Protein AF-A0A8J3NBZ4-F1 (afdb_monomer)

Solvent-accessible surface area (backbone atoms only — not comparable to full-atom values): 15122 Å² total; per-residue (Å²): 110,76,86,43,69,69,29,30,49,50,38,30,52,49,27,42,61,29,42,46,65,51,47,50,49,37,55,38,46,75,72,72,47,61,85,58,48,38,66,71,68,20,48,57,53,56,68,32,68,69,40,48,51,48,34,56,52,47,45,53,51,50,53,50,48,44,53,48,34,53,28,47,46,42,76,68,39,74,71,51,61,66,64,76,53,50,50,57,51,37,52,50,39,18,64,24,50,27,48,37,55,5,40,56,53,7,52,54,52,22,66,74,72,52,79,68,64,56,70,79,90,72,32,50,39,61,67,50,54,52,52,47,56,51,15,42,28,47,24,40,51,29,48,49,56,36,44,54,53,38,43,50,72,77,47,71,81,75,72,63,45,55,38,74,86,42,72,70,51,48,52,24,40,48,47,31,36,54,42,14,51,47,30,39,52,23,34,74,52,29,50,52,96,40,27,63,48,83,56,83,24,56,21,49,18,31,22,38,27,36,42,9,51,42,20,37,49,8,51,48,36,36,62,42,71,88,50,63,65,71,60,24,33,50,36,31,51,44,8,33,26,25,29,33,42,46,22,62,49,49,40,60,62,8,52,90,52,57,52,50,70,58,40,46,54,48,20,53,51,15,19,55,22,17,48,53,45,43,54,43,48,76,66,35,54,81,79,76,78,76,74,72,77,71,78,76,81,80,129

Sequence (299 aa):
MLTSERGAWALMWLAIAACTPYLVLKLLWLSGQTIGIRGASGVAEMADSRHVVGNVVTVGLELCAIVLAAALSSGWGRRLPAAVVVLPMWVATGLLAPIALGLAVGLAVQGAAGGSPIPADQGLYGWVFALVYGGFAALGTCLALLFIRYARARWPQVRAHAVPRTPAAVVAAAVVGCYGVALCAWSVGGTAWGGPAGFTTAAQRTTLAATGVLTLVGVIAVFRPWIAGRWRLVAVWIGTSVSVLAGPTHVLLSNKAQPGPVLLVSAVAAAVAGAMLTRAVLRARPQEHRTALAPTPQV

Structure (mmCIF, N/CA/C/O backbone):
data_AF-A0A8J3NBZ4-F1
#
_entry.id   AF-A0A8J3NBZ4-F1
#
loop_
_atom_site.group_PDB
_atom_site.id
_atom_site.type_symbol
_atom_site.label_atom_id
_atom_site.label_alt_id
_atom_site.label_comp_id
_atom_site.label_asym_id
_atom_site.label_entity_id
_atom_site.label_seq_id
_atom_site.pdbx_PDB_ins_code
_atom_site.Cartn_x
_atom_site.Cartn_y
_atom_site.Cartn_z
_atom_site.occupancy
_atom_site.B_iso_or_equiv
_atom_site.auth_seq_id
_atom_site.auth_comp_id
_atom_site.auth_asym_id
_atom_site.auth_atom_id
_atom_site.pdbx_PDB_model_num
ATOM 1 N N . MET A 1 1 ? -15.342 23.241 3.438 1.00 51.25 1 MET A N 1
ATOM 2 C CA . MET A 1 1 ? -15.578 22.678 2.086 1.00 51.25 1 MET A CA 1
ATOM 3 C C . MET A 1 1 ? -15.468 21.146 2.045 1.00 51.25 1 MET A C 1
ATOM 5 O O . MET A 1 1 ? -16.352 20.525 1.483 1.00 51.25 1 MET A O 1
ATOM 9 N N . LEU A 1 2 ? -14.474 20.513 2.692 1.00 56.03 2 LEU A N 1
ATOM 10 C CA . LEU A 1 2 ? -14.299 19.039 2.711 1.00 56.03 2 LEU A CA 1
ATOM 11 C C . LEU A 1 2 ? -15.287 18.249 3.603 1.00 56.03 2 LEU A C 1
ATOM 13 O O . LEU A 1 2 ? -15.331 17.024 3.547 1.00 56.03 2 LEU A O 1
ATOM 17 N N . THR A 1 3 ? -16.067 18.924 4.450 1.00 65.50 3 THR A N 1
ATOM 18 C CA . THR A 1 3 ? -17.023 18.291 5.379 1.00 65.50 3 THR A CA 1
ATOM 19 C C . THR A 1 3 ? -18.435 18.151 4.810 1.00 65.50 3 THR A C 1
ATOM 21 O O . THR A 1 3 ? -19.220 17.369 5.344 1.00 65.50 3 THR A O 1
ATOM 24 N N . SER A 1 4 ? -18.760 18.879 3.738 1.00 83.62 4 SER A N 1
ATOM 25 C CA . SER A 1 4 ? -20.070 18.823 3.090 1.00 83.62 4 SER A CA 1
ATOM 26 C C . SER A 1 4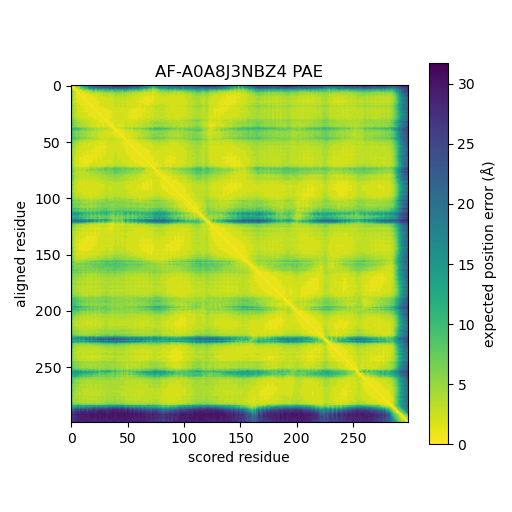 ? -20.174 17.625 2.146 1.00 83.62 4 SER A C 1
ATOM 28 O O . SER A 1 4 ? -19.165 17.075 1.698 1.00 83.62 4 SER A O 1
ATOM 30 N N . GLU A 1 5 ? -21.399 17.237 1.792 1.00 85.75 5 GLU A N 1
ATOM 31 C CA . GLU A 1 5 ? -21.627 16.183 0.796 1.00 85.75 5 GLU A CA 1
ATOM 32 C C . GLU A 1 5 ? -20.969 16.518 -0.546 1.00 85.75 5 GLU A C 1
ATOM 34 O O . GLU A 1 5 ? -20.332 15.657 -1.145 1.00 85.75 5 GLU A O 1
ATOM 39 N N . ARG A 1 6 ? -21.010 17.791 -0.966 1.00 89.75 6 ARG A N 1
ATOM 40 C CA . ARG A 1 6 ? -20.330 18.261 -2.186 1.00 89.75 6 ARG A CA 1
ATOM 41 C C . ARG A 1 6 ? -18.823 17.989 -2.150 1.00 89.75 6 ARG A C 1
ATOM 43 O O . ARG A 1 6 ? -18.259 17.583 -3.159 1.00 89.75 6 ARG A O 1
ATOM 50 N N . GLY A 1 7 ? -18.182 18.159 -0.990 1.00 92.00 7 GLY A N 1
ATOM 51 C CA . GLY A 1 7 ? -16.765 17.836 -0.810 1.00 92.00 7 GLY A CA 1
ATOM 52 C C . GLY A 1 7 ? -16.470 16.341 -0.964 1.00 92.00 7 GLY A C 1
ATOM 53 O O . GLY A 1 7 ? -15.468 15.974 -1.572 1.00 92.00 7 GLY A O 1
ATOM 54 N N . ALA A 1 8 ? -17.357 15.470 -0.475 1.00 93.19 8 ALA A N 1
ATOM 55 C CA . ALA A 1 8 ? -17.217 14.022 -0.641 1.00 93.19 8 ALA A CA 1
ATOM 56 C C . ALA A 1 8 ? -17.399 13.581 -2.105 1.00 93.19 8 ALA A C 1
ATOM 58 O O . ALA A 1 8 ? -16.647 12.739 -2.595 1.00 93.19 8 ALA A O 1
ATOM 59 N N . TRP A 1 9 ? -18.351 14.179 -2.825 1.00 95.06 9 TRP A N 1
ATOM 60 C CA . TRP A 1 9 ? -18.522 13.945 -4.262 1.00 95.06 9 TRP A CA 1
ATOM 61 C C . TRP A 1 9 ? -17.318 14.425 -5.072 1.00 95.06 9 TRP A C 1
ATOM 63 O O . TRP A 1 9 ? -16.848 13.699 -5.941 1.00 95.06 9 TRP A O 1
ATOM 73 N N . ALA A 1 10 ? -16.770 15.600 -4.753 1.00 96.81 10 ALA A N 1
ATOM 74 C CA . ALA A 1 10 ? -15.563 16.099 -5.406 1.00 96.81 10 ALA A CA 1
ATOM 75 C C . ALA A 1 10 ? -14.375 15.141 -5.215 1.00 96.81 10 ALA A C 1
ATOM 77 O O . ALA A 1 10 ? -13.722 14.777 -6.187 1.00 96.81 10 ALA A O 1
ATOM 78 N N . LEU A 1 11 ? -14.134 14.664 -3.987 1.00 97.38 11 LEU A N 1
ATOM 79 C CA . LEU A 1 11 ? -13.081 13.678 -3.710 1.00 97.38 11 LEU A CA 1
ATOM 80 C C . LEU A 1 11 ? -13.307 12.343 -4.432 1.00 97.38 11 LEU A C 1
ATOM 82 O O . LEU A 1 11 ? -12.345 11.725 -4.874 1.00 97.38 11 LEU A O 1
ATOM 86 N N . MET A 1 12 ? -14.559 11.896 -4.564 1.00 97.75 12 MET A N 1
ATOM 87 C CA . MET A 1 12 ? -14.891 10.692 -5.331 1.00 97.75 12 MET A CA 1
ATOM 88 C C . MET A 1 12 ? -14.535 10.864 -6.808 1.00 97.75 12 MET A C 1
ATOM 90 O O . MET A 1 12 ? -13.864 10.009 -7.375 1.00 97.75 12 MET A O 1
ATOM 94 N N . TRP A 1 13 ? -14.950 11.973 -7.423 1.00 98.19 13 TRP A N 1
ATOM 95 C CA . TRP A 1 13 ? -14.643 12.243 -8.826 1.00 98.19 13 TRP A CA 1
ATOM 96 C C . TRP A 1 13 ? -13.147 12.417 -9.066 1.00 98.19 13 TRP A C 1
ATOM 98 O O . TRP A 1 13 ? -12.640 11.903 -10.055 1.00 98.19 13 TRP A O 1
ATOM 108 N N . LEU A 1 14 ? -12.429 13.055 -8.139 1.00 98.25 14 LEU A N 1
ATOM 109 C CA . LEU A 1 14 ? -10.969 13.135 -8.187 1.00 98.25 14 LEU A CA 1
ATOM 110 C C . LEU A 1 14 ? -10.316 11.752 -8.079 1.00 98.25 14 LEU A C 1
ATOM 112 O O . LEU A 1 14 ? -9.390 11.473 -8.831 1.00 98.25 14 LEU A O 1
ATOM 116 N N . ALA A 1 15 ? -10.809 10.871 -7.203 1.00 98.12 15 ALA A N 1
ATOM 117 C CA . ALA A 1 15 ? -10.319 9.496 -7.104 1.00 98.12 15 ALA A CA 1
ATOM 118 C C . ALA A 1 15 ? -10.524 8.722 -8.417 1.00 98.12 15 ALA A C 1
ATOM 120 O O . ALA A 1 15 ? -9.591 8.085 -8.900 1.00 98.12 15 ALA A O 1
ATOM 121 N N . ILE A 1 16 ? -11.718 8.822 -9.014 1.00 98.25 16 ILE A N 1
ATOM 122 C CA . ILE A 1 16 ? -12.042 8.189 -10.301 1.00 98.25 16 ILE A CA 1
ATOM 123 C C . ILE A 1 16 ? -11.146 8.754 -11.406 1.00 98.25 16 ILE A C 1
ATOM 125 O O . ILE A 1 16 ? -10.526 7.995 -12.146 1.00 98.25 16 ILE A O 1
ATOM 129 N N . ALA A 1 17 ? -11.027 10.078 -11.502 1.00 98.31 17 ALA A N 1
ATOM 130 C CA . ALA A 1 17 ? -10.181 10.731 -12.495 1.00 98.31 17 ALA A CA 1
ATOM 131 C C . ALA A 1 17 ? -8.698 10.363 -12.332 1.00 98.31 17 ALA A C 1
ATOM 133 O O . ALA A 1 17 ? -7.994 10.239 -13.328 1.00 98.31 17 ALA A O 1
ATOM 134 N N . ALA A 1 18 ? -8.227 10.151 -11.100 1.00 97.50 18 ALA A N 1
ATOM 135 C CA . ALA A 1 18 ? -6.844 9.778 -10.820 1.00 97.50 18 ALA A CA 1
ATOM 136 C C . ALA A 1 18 ? -6.491 8.356 -11.286 1.00 97.50 18 ALA A C 1
ATOM 138 O O . ALA A 1 18 ? -5.372 8.142 -11.746 1.00 97.50 18 ALA A O 1
ATOM 139 N N . CYS A 1 19 ? -7.412 7.388 -11.184 1.00 96.69 19 CYS A N 1
ATOM 140 C CA . CYS A 1 19 ? -7.150 6.003 -11.602 1.00 96.69 19 CYS A CA 1
ATOM 141 C C . CYS A 1 19 ? -7.581 5.693 -13.042 1.00 96.69 19 CYS A C 1
ATOM 143 O O . CYS A 1 19 ? -7.003 4.816 -13.678 1.00 96.69 19 CYS A O 1
ATOM 145 N N . THR A 1 20 ? -8.550 6.429 -13.598 1.00 98.19 20 THR A N 1
ATOM 146 C CA . THR A 1 20 ? -9.100 6.156 -14.942 1.00 98.19 20 THR A CA 1
ATOM 147 C C . THR A 1 20 ? -8.028 6.065 -16.036 1.00 98.19 20 THR A C 1
ATOM 149 O O . THR A 1 20 ? -8.089 5.122 -16.825 1.00 98.19 20 THR A O 1
ATOM 152 N N . PRO A 1 21 ? -7.023 6.961 -16.115 1.00 98.00 21 PRO A N 1
ATOM 153 C CA . PRO A 1 21 ? -6.019 6.877 -17.171 1.00 98.00 21 PRO A CA 1
ATOM 154 C C . PRO A 1 21 ? -5.215 5.574 -17.125 1.00 98.00 21 PRO A C 1
ATOM 156 O O . PRO A 1 21 ? -4.942 4.986 -18.171 1.00 98.00 21 PRO A O 1
ATOM 159 N N . TYR A 1 22 ? -4.863 5.092 -15.929 1.00 97.44 22 TYR A N 1
ATOM 160 C CA . TYR A 1 22 ? -4.111 3.848 -15.803 1.00 97.44 22 TYR A CA 1
ATOM 161 C C . TYR A 1 22 ? -4.989 2.626 -16.063 1.00 97.44 22 TYR A C 1
ATOM 163 O O . TYR A 1 22 ? -4.570 1.732 -16.797 1.00 97.44 22 TYR A O 1
ATOM 171 N N . LEU A 1 23 ? -6.230 2.644 -15.572 1.00 98.06 23 LEU A N 1
ATOM 172 C CA . LEU A 1 23 ? -7.233 1.626 -15.869 1.00 98.06 23 LEU A CA 1
ATOM 173 C C . LEU A 1 23 ? -7.417 1.452 -17.380 1.00 98.06 23 LEU A C 1
ATOM 175 O O . LEU A 1 23 ? -7.385 0.333 -17.893 1.00 98.06 23 LEU A O 1
ATOM 179 N N . VAL A 1 24 ? -7.538 2.562 -18.112 1.00 98.38 24 VAL A N 1
ATOM 180 C CA . VAL A 1 24 ? -7.633 2.556 -19.577 1.00 98.38 24 VAL A CA 1
ATOM 181 C C . VAL A 1 24 ? -6.370 1.970 -20.207 1.00 98.38 24 VAL A C 1
ATOM 183 O O . VAL A 1 24 ? -6.484 1.105 -21.071 1.00 98.38 24 VAL A O 1
ATOM 186 N N . LEU A 1 25 ? -5.170 2.356 -19.755 1.00 97.75 25 LEU A N 1
ATOM 187 C CA . LEU A 1 25 ? -3.925 1.758 -20.254 1.00 97.75 25 LEU A CA 1
ATOM 188 C C . LEU A 1 25 ? -3.868 0.248 -20.022 1.00 97.75 25 LEU A C 1
ATOM 190 O O . LEU A 1 25 ? -3.495 -0.484 -20.935 1.00 97.75 25 LEU A O 1
ATOM 194 N N . LYS A 1 26 ? -4.281 -0.240 -18.847 1.00 97.44 26 LYS A N 1
ATOM 195 C CA . LYS A 1 26 ? -4.329 -1.681 -18.571 1.00 97.44 26 LYS A CA 1
ATOM 196 C C . LYS A 1 26 ? -5.266 -2.414 -19.529 1.00 97.44 26 LYS A C 1
ATOM 198 O O . LYS A 1 26 ? -4.891 -3.466 -20.040 1.00 97.44 26 LYS A O 1
ATOM 203 N N . LEU A 1 27 ? -6.451 -1.864 -19.796 1.00 98.06 27 LEU A N 1
ATOM 204 C CA . LEU A 1 27 ? -7.417 -2.441 -20.740 1.00 98.06 27 LEU A CA 1
ATOM 205 C C . LEU A 1 27 ? -6.897 -2.414 -22.186 1.00 98.06 27 LEU A C 1
ATOM 207 O O . LEU A 1 27 ? -7.070 -3.379 -22.931 1.00 98.06 27 LEU A O 1
ATOM 211 N N . LEU A 1 28 ? -6.208 -1.342 -22.577 1.00 97.88 28 LEU A N 1
ATOM 212 C CA . LEU A 1 28 ? -5.545 -1.235 -23.876 1.00 97.88 28 LEU A CA 1
ATOM 213 C C . LEU A 1 28 ? -4.438 -2.292 -24.019 1.00 97.88 28 LEU A C 1
ATOM 215 O O . LEU A 1 28 ? -4.406 -3.015 -25.010 1.00 97.88 28 LEU A O 1
ATOM 219 N N . TRP A 1 29 ? -3.584 -2.469 -23.010 1.00 97.38 29 TRP A N 1
ATOM 220 C CA . TRP A 1 29 ? -2.550 -3.510 -23.031 1.00 97.38 29 TRP A CA 1
ATOM 221 C C . TRP A 1 29 ? -3.139 -4.924 -23.077 1.00 97.38 29 TRP A C 1
ATOM 223 O O . TRP A 1 29 ? -2.643 -5.768 -23.817 1.00 97.38 29 TRP A O 1
ATOM 233 N N . LEU A 1 30 ? -4.233 -5.182 -22.352 1.00 97.25 30 LEU A N 1
ATOM 234 C CA . LEU A 1 30 ? -4.949 -6.466 -22.404 1.00 97.25 30 LEU A CA 1
ATOM 235 C C . LEU A 1 30 ? -5.633 -6.729 -23.755 1.00 97.25 30 LEU A C 1
ATOM 237 O O . LEU A 1 30 ? -5.866 -7.883 -24.097 1.00 97.25 30 LEU A O 1
ATOM 241 N N . SER A 1 31 ? -5.921 -5.683 -24.533 1.00 97.00 31 SER A N 1
ATOM 242 C CA . SER A 1 31 ? -6.425 -5.787 -25.911 1.00 97.00 31 SER A CA 1
ATOM 243 C C . SER A 1 31 ? -5.312 -5.755 -26.970 1.00 97.00 31 SER A C 1
ATOM 245 O O . SER A 1 31 ? -5.590 -5.616 -28.160 1.00 97.00 31 SER A O 1
ATOM 247 N N . GLY A 1 32 ? -4.047 -5.892 -26.554 1.00 94.94 32 GLY A N 1
ATOM 248 C CA . GLY A 1 32 ? -2.887 -5.972 -27.444 1.00 94.94 32 GLY A CA 1
ATOM 249 C C . GLY A 1 32 ? -2.358 -4.625 -27.941 1.00 94.94 32 GLY A C 1
ATOM 250 O O . GLY A 1 32 ? -1.453 -4.595 -28.772 1.00 94.94 32 GLY A O 1
ATOM 251 N N . GLN A 1 33 ? -2.887 -3.502 -27.451 1.00 97.00 33 GLN A N 1
ATOM 252 C CA . GLN A 1 33 ? -2.386 -2.176 -27.811 1.00 97.00 33 GLN A CA 1
ATOM 253 C C . GLN A 1 33 ? -1.041 -1.901 -27.134 1.00 97.00 33 GLN A C 1
ATOM 255 O O . GLN A 1 33 ? -0.808 -2.302 -25.995 1.00 97.00 33 GLN A O 1
ATOM 260 N N . THR A 1 34 ? -0.168 -1.147 -27.803 1.00 96.00 34 THR A N 1
ATOM 261 C CA . THR A 1 34 ? 1.204 -0.877 -27.335 1.00 96.00 34 THR A CA 1
ATOM 262 C C . THR A 1 34 ? 1.420 0.550 -26.829 1.00 96.00 34 THR A C 1
ATOM 264 O O . THR A 1 34 ? 2.555 0.993 -26.650 1.00 96.00 34 THR A O 1
ATOM 267 N N . ILE A 1 35 ? 0.338 1.291 -26.572 1.00 96.44 35 ILE A N 1
ATOM 268 C CA . ILE A 1 35 ? 0.397 2.684 -26.110 1.00 96.44 35 ILE A CA 1
ATOM 269 C C . ILE A 1 35 ? 1.250 2.780 -24.840 1.00 96.44 35 ILE A C 1
ATOM 271 O O . ILE A 1 35 ? 1.002 2.093 -23.852 1.00 96.44 35 ILE A O 1
ATOM 275 N N . GLY A 1 36 ? 2.264 3.647 -24.865 1.00 94.19 36 GLY A N 1
ATOM 276 C CA . GLY A 1 36 ? 3.168 3.852 -23.731 1.00 94.19 36 GLY A CA 1
ATOM 277 C C . GLY A 1 36 ? 4.276 2.804 -23.576 1.00 94.19 36 GLY A C 1
ATOM 278 O O . GLY A 1 36 ? 5.138 2.989 -22.718 1.00 94.19 36 GLY A O 1
ATOM 279 N N . ILE A 1 37 ? 4.320 1.769 -24.421 1.00 94.88 37 ILE A N 1
ATOM 280 C CA . ILE A 1 37 ? 5.383 0.754 -24.453 1.00 94.88 37 ILE A CA 1
ATOM 281 C C . ILE A 1 37 ? 6.493 1.188 -25.415 1.00 94.88 37 ILE A C 1
ATOM 283 O O . ILE A 1 37 ? 6.226 1.703 -26.500 1.00 94.88 37 ILE A O 1
ATOM 287 N N . ARG A 1 38 ? 7.753 0.978 -25.026 1.00 92.50 38 ARG A N 1
ATOM 288 C CA . ARG A 1 38 ? 8.937 1.368 -25.795 1.00 92.50 38 ARG A CA 1
ATOM 289 C C . ARG A 1 38 ? 9.688 0.143 -26.319 1.00 92.50 38 ARG A C 1
ATOM 291 O O . ARG A 1 38 ? 10.202 -0.656 -25.541 1.00 92.50 38 ARG A O 1
ATOM 298 N N . GLY A 1 39 ? 9.840 0.077 -27.642 1.00 90.81 39 GLY A N 1
ATOM 299 C CA . GLY A 1 39 ? 10.654 -0.930 -28.328 1.00 90.81 39 GLY A CA 1
ATOM 300 C C . GLY A 1 39 ? 10.048 -2.339 -28.338 1.00 90.81 39 GLY A C 1
ATOM 301 O O . GLY A 1 39 ? 9.110 -2.646 -27.606 1.00 90.81 39 GLY A O 1
ATOM 302 N N . ALA A 1 40 ? 10.604 -3.214 -29.179 1.00 89.75 40 ALA A N 1
ATOM 303 C CA . ALA A 1 40 ? 10.111 -4.585 -29.344 1.00 89.75 40 ALA A CA 1
ATOM 304 C C . ALA A 1 40 ? 10.276 -5.437 -28.072 1.00 89.75 40 ALA A C 1
ATOM 306 O O . ALA A 1 40 ? 9.403 -6.237 -27.743 1.00 89.75 40 ALA A O 1
ATOM 307 N N . SER A 1 41 ? 11.363 -5.229 -27.322 1.00 87.44 41 SER A N 1
ATOM 308 C CA . SER A 1 41 ? 11.598 -5.906 -26.044 1.00 87.44 41 SER A CA 1
ATOM 309 C C . SER A 1 41 ? 10.551 -5.541 -24.989 1.00 87.44 41 SER A C 1
ATOM 311 O O . SER A 1 41 ? 10.084 -6.429 -24.283 1.00 87.44 41 SER A O 1
ATOM 313 N N . GLY A 1 42 ? 10.130 -4.272 -24.921 1.00 89.88 42 GLY A N 1
ATOM 314 C CA . GLY A 1 42 ? 9.058 -3.827 -24.029 1.00 89.88 42 GLY A CA 1
ATOM 315 C C . GLY A 1 42 ? 7.705 -4.440 -24.391 1.00 89.88 42 GLY A C 1
ATOM 316 O O . GLY A 1 42 ? 6.954 -4.836 -23.504 1.00 89.88 42 GLY A O 1
ATOM 317 N N . VAL A 1 43 ? 7.408 -4.582 -25.689 1.00 92.62 43 VAL A N 1
ATOM 318 C CA . VAL A 1 43 ? 6.175 -5.241 -26.160 1.00 92.62 43 VAL A CA 1
ATOM 319 C C . VAL A 1 43 ? 6.165 -6.717 -25.767 1.00 92.62 43 VAL A C 1
ATOM 321 O O . VAL A 1 43 ? 5.187 -7.180 -25.184 1.00 92.62 43 VAL A O 1
ATOM 324 N N . ALA A 1 44 ? 7.261 -7.437 -26.020 1.00 91.12 44 ALA A N 1
ATOM 325 C CA . ALA A 1 44 ? 7.392 -8.837 -25.621 1.00 91.12 44 ALA A CA 1
ATOM 326 C C . ALA A 1 44 ? 7.288 -9.006 -24.097 1.00 91.12 44 ALA A C 1
ATOM 328 O O . ALA A 1 44 ? 6.623 -9.917 -23.611 1.00 91.12 44 ALA A O 1
ATOM 329 N N . GLU A 1 45 ? 7.901 -8.098 -23.337 1.00 88.12 45 GLU A N 1
ATOM 330 C CA . GLU A 1 45 ? 7.831 -8.101 -21.881 1.00 88.12 45 GLU A CA 1
ATOM 331 C C . GLU A 1 45 ? 6.397 -7.891 -21.380 1.00 88.12 45 GLU A C 1
ATOM 333 O O . GLU A 1 45 ? 5.940 -8.653 -20.532 1.00 88.12 45 GLU A O 1
ATOM 338 N N . MET A 1 46 ? 5.665 -6.915 -21.915 1.00 90.00 46 MET A 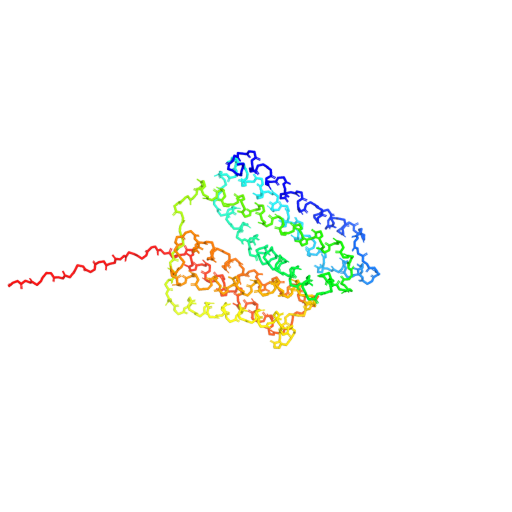N 1
ATOM 339 C CA . MET A 1 46 ? 4.284 -6.619 -21.513 1.00 90.00 46 MET A CA 1
ATOM 340 C C . MET A 1 46 ? 3.271 -7.697 -21.925 1.00 90.00 46 MET A C 1
ATOM 342 O O . MET A 1 46 ? 2.210 -7.791 -21.305 1.00 90.00 46 MET A O 1
ATOM 346 N N . ALA A 1 47 ? 3.597 -8.510 -22.934 1.00 90.94 47 ALA A N 1
ATOM 347 C CA . ALA A 1 47 ? 2.801 -9.660 -23.360 1.00 90.94 47 ALA A CA 1
ATOM 348 C C . ALA A 1 47 ? 3.049 -10.926 -22.516 1.00 90.94 47 ALA A C 1
ATOM 350 O O . ALA A 1 47 ? 2.264 -11.871 -22.586 1.00 90.94 47 ALA A O 1
ATOM 351 N N . ASP A 1 48 ? 4.116 -10.959 -21.711 1.00 90.75 48 ASP A N 1
ATOM 352 C CA . ASP A 1 48 ? 4.412 -12.083 -20.822 1.00 90.75 48 ASP A CA 1
ATOM 353 C C . ASP A 1 48 ? 3.292 -12.296 -19.786 1.00 90.75 48 ASP A C 1
ATOM 355 O O . ASP A 1 48 ? 2.669 -11.350 -19.288 1.00 90.75 48 ASP A O 1
ATOM 359 N N . SER A 1 49 ? 3.079 -13.557 -19.402 1.00 90.38 49 SER A N 1
ATOM 360 C CA . SER A 1 49 ? 1.990 -13.991 -18.519 1.00 90.38 49 SER A CA 1
ATOM 361 C C . SER A 1 49 ? 1.959 -13.205 -17.209 1.00 90.38 49 SER A C 1
ATOM 363 O O . SER A 1 49 ? 0.884 -12.857 -16.721 1.00 90.38 49 SER A O 1
ATOM 365 N N . ARG A 1 50 ? 3.126 -12.847 -16.655 1.00 88.62 50 ARG A N 1
ATOM 366 C CA . ARG A 1 50 ? 3.197 -12.045 -15.423 1.00 88.62 50 ARG A CA 1
ATOM 367 C C . ARG A 1 50 ? 2.583 -10.654 -15.584 1.00 88.62 50 ARG A C 1
ATOM 369 O O . ARG A 1 50 ? 1.919 -10.179 -14.667 1.00 88.62 50 ARG A O 1
ATOM 376 N N . HIS A 1 51 ? 2.793 -9.998 -16.726 1.00 90.94 51 HIS A N 1
ATOM 377 C CA . HIS A 1 51 ? 2.270 -8.657 -16.977 1.00 90.94 51 HIS A CA 1
ATOM 378 C C . HIS A 1 51 ? 0.795 -8.710 -17.330 1.00 90.94 51 HIS A C 1
ATOM 380 O O . HIS A 1 51 ? 0.044 -7.866 -16.852 1.00 90.94 51 HIS A O 1
ATOM 386 N N . VAL A 1 52 ? 0.359 -9.737 -18.061 1.00 94.19 52 VAL A N 1
ATOM 387 C CA . VAL A 1 52 ? -1.066 -9.987 -18.308 1.00 94.19 52 VAL A CA 1
ATOM 388 C C . VAL A 1 52 ? -1.811 -10.185 -16.986 1.00 94.19 52 VAL A C 1
ATOM 390 O O . VAL A 1 52 ? -2.772 -9.467 -16.711 1.00 94.19 52 VAL A O 1
ATOM 393 N N . VAL A 1 53 ? -1.327 -11.077 -16.115 1.00 93.44 53 VAL A N 1
ATOM 394 C CA . VAL A 1 53 ? -1.911 -11.292 -14.779 1.00 93.44 53 VAL A CA 1
ATOM 395 C C . VAL A 1 53 ? -1.861 -10.007 -13.953 1.00 93.44 53 VAL A C 1
ATOM 397 O O . VAL A 1 53 ? -2.870 -9.612 -13.370 1.00 93.44 53 VAL A O 1
ATOM 400 N N . GLY A 1 54 ? -0.724 -9.305 -13.945 1.00 92.50 54 GLY A N 1
ATOM 401 C CA . GLY A 1 54 ? -0.578 -8.024 -13.255 1.00 92.50 54 GLY A CA 1
ATOM 402 C C . GLY A 1 54 ? -1.566 -6.961 -13.747 1.00 92.50 54 GLY A C 1
ATOM 403 O O . GLY A 1 54 ? -2.131 -6.226 -12.936 1.00 92.50 54 GLY A O 1
ATOM 404 N N . ASN A 1 55 ? -1.828 -6.899 -15.054 1.00 95.81 55 ASN A N 1
ATOM 405 C CA . ASN A 1 55 ? -2.811 -6.001 -15.653 1.00 95.81 55 ASN A CA 1
ATOM 406 C C . ASN A 1 55 ? -4.228 -6.356 -15.190 1.00 95.81 55 ASN A C 1
ATOM 408 O O . ASN A 1 55 ? -4.924 -5.470 -14.701 1.00 95.81 55 ASN A O 1
ATOM 412 N N . VAL A 1 56 ? -4.626 -7.633 -15.255 1.00 97.25 56 VAL A N 1
ATOM 413 C CA . VAL A 1 56 ? -5.950 -8.101 -14.797 1.00 97.25 56 VAL A CA 1
ATOM 414 C C . VAL A 1 56 ? -6.166 -7.801 -13.313 1.00 97.25 56 VAL A C 1
ATOM 416 O O . VAL A 1 56 ? -7.197 -7.245 -12.933 1.00 97.25 56 VAL A O 1
ATOM 419 N N . VAL A 1 57 ? -5.180 -8.118 -12.469 1.00 95.62 57 VAL A N 1
ATOM 420 C CA . VAL A 1 57 ? -5.246 -7.837 -11.028 1.00 95.62 57 VAL A CA 1
ATOM 421 C C . VAL A 1 57 ? -5.375 -6.337 -10.780 1.00 95.62 57 VAL A C 1
ATOM 423 O O . VAL A 1 57 ? -6.216 -5.922 -9.985 1.00 95.62 57 VAL A O 1
ATOM 426 N N . THR A 1 58 ? -4.592 -5.512 -11.480 1.00 95.44 58 THR A N 1
ATOM 427 C CA . THR A 1 58 ? -4.651 -4.051 -11.322 1.00 95.44 58 THR A CA 1
ATOM 428 C C . THR A 1 58 ? -6.016 -3.500 -11.725 1.00 95.44 58 THR A C 1
ATOM 430 O O . THR A 1 58 ? -6.584 -2.722 -10.965 1.00 95.44 58 THR A O 1
ATOM 433 N N . VAL A 1 59 ? -6.583 -3.953 -12.850 1.00 98.12 59 VAL A N 1
ATOM 434 C CA . VAL A 1 59 ? -7.947 -3.588 -13.274 1.00 98.12 59 VAL A CA 1
ATOM 435 C C . VAL A 1 59 ? -8.946 -3.906 -12.163 1.00 98.12 59 VAL A C 1
ATOM 437 O O . VAL A 1 59 ? -9.731 -3.046 -11.772 1.00 98.12 59 VAL A O 1
ATOM 440 N N . GLY A 1 60 ? -8.883 -5.114 -11.593 1.00 98.06 60 GLY A N 1
ATOM 441 C CA . GLY A 1 60 ? -9.747 -5.498 -10.478 1.00 98.06 60 GLY A CA 1
ATOM 442 C C . GLY A 1 60 ? -9.584 -4.583 -9.259 1.00 98.06 60 GLY A C 1
ATOM 443 O O . GLY A 1 60 ? -10.582 -4.145 -8.684 1.00 98.06 60 GLY A O 1
ATOM 444 N N . LEU A 1 61 ? -8.345 -4.245 -8.889 1.00 97.25 61 LEU A N 1
ATOM 445 C CA . LEU A 1 61 ? -8.050 -3.352 -7.764 1.00 97.25 61 LEU A CA 1
ATOM 446 C C . LEU A 1 61 ? -8.549 -1.920 -8.003 1.00 97.25 61 LEU A C 1
ATOM 448 O O . LEU A 1 61 ? -9.099 -1.311 -7.086 1.00 97.25 61 LEU A O 1
ATOM 452 N N . GLU A 1 62 ? -8.406 -1.384 -9.215 1.00 97.56 62 GLU A N 1
ATOM 453 C CA . GLU A 1 62 ? -8.877 -0.038 -9.559 1.00 97.56 62 GLU A CA 1
ATOM 454 C C . GLU A 1 62 ? -10.403 0.040 -9.608 1.00 97.56 62 GLU A C 1
ATOM 456 O O . GLU A 1 62 ? -10.984 0.983 -9.068 1.00 97.56 62 GLU A O 1
ATOM 461 N N . LEU A 1 63 ? -11.072 -0.982 -10.148 1.00 98.12 63 LEU A N 1
ATOM 462 C CA . LEU A 1 63 ? -12.531 -1.087 -10.081 1.00 98.12 63 LEU A CA 1
ATOM 463 C C . LEU A 1 63 ? -13.014 -1.177 -8.626 1.00 98.12 63 LEU A C 1
ATOM 465 O O . LEU A 1 63 ? -13.955 -0.477 -8.243 1.00 98.12 63 LEU A O 1
ATOM 469 N N . CYS A 1 64 ? -12.334 -1.962 -7.783 1.00 98.06 64 CYS A N 1
ATOM 470 C CA . CYS A 1 64 ? -12.607 -1.994 -6.345 1.00 98.06 64 CYS A CA 1
ATOM 471 C C . CYS A 1 64 ? -12.435 -0.611 -5.705 1.00 98.06 64 CYS A C 1
ATOM 473 O O . CYS A 1 64 ? -13.280 -0.198 -4.912 1.00 98.06 64 CYS A O 1
ATOM 475 N N . ALA A 1 65 ? -11.377 0.123 -6.057 1.00 98.00 65 ALA A N 1
ATOM 476 C CA . ALA A 1 65 ? -11.119 1.463 -5.542 1.00 98.00 65 ALA A CA 1
ATOM 477 C C . ALA A 1 65 ? -12.205 2.473 -5.958 1.00 98.00 65 ALA A C 1
ATOM 479 O O . ALA A 1 65 ? -12.623 3.283 -5.129 1.00 98.00 65 ALA A O 1
ATOM 480 N N . ILE A 1 66 ? -12.712 2.394 -7.193 1.00 98.06 66 ILE A N 1
ATOM 481 C CA . ILE A 1 66 ? -13.829 3.220 -7.684 1.00 98.06 66 ILE A CA 1
ATOM 482 C C . ILE A 1 66 ? -15.102 2.939 -6.877 1.00 98.06 66 ILE A C 1
ATOM 484 O O . ILE A 1 66 ? -15.729 3.868 -6.359 1.00 98.06 66 ILE A O 1
ATOM 488 N N . VAL A 1 67 ? -15.463 1.661 -6.711 1.00 97.81 67 VAL A N 1
ATOM 489 C CA . VAL A 1 67 ? -16.631 1.255 -5.908 1.00 97.81 67 VAL A CA 1
ATOM 490 C C . VAL A 1 67 ? -16.477 1.716 -4.460 1.00 97.81 67 VAL A C 1
ATOM 492 O O . VAL A 1 67 ? -17.429 2.212 -3.857 1.00 97.81 67 VAL A O 1
ATOM 495 N N . LEU A 1 68 ? -15.270 1.606 -3.906 1.00 97.69 68 LEU A N 1
ATOM 496 C CA . LEU A 1 68 ? -14.962 2.032 -2.548 1.00 97.69 68 LEU A CA 1
ATOM 497 C C . LEU A 1 68 ? -15.084 3.551 -2.390 1.00 97.69 68 LEU A C 1
ATOM 499 O O . LEU A 1 68 ? -15.715 4.006 -1.438 1.00 97.69 68 LEU A O 1
ATOM 503 N N . ALA A 1 69 ? -14.572 4.342 -3.335 1.00 98.06 69 ALA A N 1
ATOM 504 C CA . ALA A 1 69 ? -14.746 5.794 -3.341 1.00 98.06 69 ALA A CA 1
ATOM 505 C C . ALA A 1 69 ? -16.236 6.178 -3.373 1.00 98.06 69 ALA A C 1
ATOM 507 O O . ALA A 1 69 ? -16.683 6.990 -2.560 1.00 98.06 69 ALA A O 1
ATOM 508 N N . ALA A 1 70 ? -17.027 5.535 -4.238 1.00 97.12 70 ALA A N 1
ATOM 509 C CA . ALA A 1 70 ? -18.470 5.756 -4.313 1.00 97.12 70 ALA A CA 1
ATOM 510 C C . ALA A 1 70 ? -19.193 5.364 -3.012 1.00 97.12 70 ALA A C 1
ATOM 512 O O . ALA A 1 70 ? -20.066 6.096 -2.534 1.00 97.12 70 ALA A O 1
ATOM 513 N N . ALA A 1 71 ? -18.815 4.242 -2.394 1.00 96.75 71 ALA A N 1
ATOM 514 C CA . ALA A 1 71 ? -19.376 3.797 -1.121 1.00 96.75 71 ALA A CA 1
ATOM 515 C C . ALA A 1 71 ? -19.059 4.780 0.020 1.00 96.75 71 ALA A C 1
ATOM 517 O O . ALA A 1 71 ? -19.942 5.128 0.804 1.00 96.75 71 ALA A O 1
ATOM 518 N N . LEU A 1 72 ? -17.821 5.274 0.108 1.00 96.69 72 LEU A N 1
ATOM 519 C CA . LEU A 1 72 ? -17.396 6.201 1.164 1.00 96.69 72 LEU A CA 1
ATOM 520 C C . LEU A 1 72 ? -18.024 7.598 1.028 1.00 96.69 72 LEU A C 1
ATOM 522 O O . LEU A 1 72 ? -18.217 8.296 2.033 1.00 96.69 72 LEU A O 1
ATOM 526 N N . SER A 1 73 ? -18.370 8.005 -0.194 1.00 95.25 73 SER A N 1
ATOM 527 C CA . SER A 1 73 ? -18.978 9.311 -0.470 1.00 95.25 73 SER A CA 1
ATOM 528 C C . SER A 1 73 ? -20.494 9.349 -0.319 1.00 95.25 73 SER A C 1
ATOM 530 O O . SER A 1 73 ? -21.059 10.432 -0.171 1.00 95.25 73 SER A O 1
ATOM 532 N N . SER A 1 74 ? -21.158 8.197 -0.286 1.00 90.12 74 SER A N 1
ATOM 533 C CA . SER A 1 74 ? -22.616 8.094 -0.381 1.00 90.12 74 SER A CA 1
ATOM 534 C C . SER A 1 74 ? -23.284 7.552 0.889 1.00 90.12 74 SER A C 1
ATOM 536 O O . SER A 1 74 ? -22.649 7.057 1.824 1.00 90.12 74 SER A O 1
ATOM 538 N N . GLY A 1 75 ? -24.615 7.663 0.945 1.00 88.25 75 GLY A N 1
ATOM 539 C CA . GLY A 1 75 ? -25.415 7.113 2.042 1.00 88.25 75 GLY A CA 1
ATOM 540 C C . GLY A 1 75 ? -25.499 5.584 2.043 1.00 88.25 75 GLY A C 1
ATOM 541 O O . GLY A 1 75 ? -25.550 4.985 3.118 1.00 88.25 75 GLY A O 1
ATOM 542 N N . TRP A 1 76 ? -25.476 4.943 0.869 1.00 92.19 76 TRP A N 1
ATOM 543 C CA . TRP A 1 76 ? -25.630 3.489 0.755 1.00 92.19 76 TRP A CA 1
ATOM 544 C C . TRP A 1 76 ? -24.427 2.736 1.328 1.00 92.19 76 TRP A C 1
ATOM 546 O O . TRP A 1 76 ? -24.615 1.714 1.985 1.00 92.19 76 TRP A O 1
ATOM 556 N N . GLY A 1 77 ? -23.210 3.278 1.197 1.00 91.62 77 GLY A N 1
ATOM 557 C CA . GLY A 1 77 ? -22.016 2.652 1.765 1.00 91.62 77 GLY A CA 1
ATOM 558 C C . GLY A 1 77 ? -22.087 2.499 3.286 1.00 91.62 77 GLY A C 1
ATOM 559 O O . GLY A 1 77 ? -21.583 1.522 3.835 1.00 91.62 77 GLY A O 1
ATOM 560 N N . ARG A 1 78 ? -22.819 3.382 3.986 1.00 90.38 78 ARG A N 1
ATOM 561 C CA . ARG A 1 78 ? -23.055 3.256 5.438 1.00 90.38 78 ARG A CA 1
ATOM 562 C C . ARG A 1 78 ? -23.900 2.036 5.818 1.00 90.38 78 ARG A C 1
ATOM 564 O O . ARG A 1 78 ? -23.859 1.631 6.976 1.00 90.38 78 ARG A O 1
ATOM 571 N N . ARG A 1 79 ? -24.630 1.443 4.870 1.00 93.69 79 ARG A N 1
ATOM 572 C CA . ARG A 1 79 ? -25.422 0.219 5.074 1.00 93.69 79 ARG A CA 1
ATOM 573 C C . ARG A 1 79 ? -24.598 -1.056 4.888 1.00 93.69 79 ARG A C 1
ATOM 575 O O . ARG A 1 79 ? -25.018 -2.111 5.344 1.00 93.69 79 ARG A O 1
ATOM 582 N N . LEU A 1 80 ? -23.421 -0.971 4.260 1.00 94.69 80 LEU A N 1
ATOM 583 C CA . LEU A 1 80 ? -22.561 -2.135 4.045 1.00 94.69 80 LEU A CA 1
ATOM 584 C C . LEU A 1 80 ? -22.054 -2.717 5.370 1.00 94.69 80 LEU A C 1
ATOM 586 O O . LEU A 1 80 ? -21.808 -1.950 6.310 1.00 94.69 80 LEU A O 1
ATOM 590 N N . PRO A 1 81 ? -21.813 -4.036 5.462 1.00 96.19 81 PRO A N 1
ATOM 591 C CA . PRO A 1 81 ? -21.089 -4.617 6.586 1.00 96.19 81 PRO A CA 1
ATOM 592 C C . PRO A 1 81 ? -19.717 -3.954 6.755 1.00 96.19 81 PRO A C 1
ATOM 594 O O . PRO A 1 81 ? -19.041 -3.646 5.774 1.00 96.19 81 PRO A O 1
ATOM 597 N N . ALA A 1 82 ? -19.278 -3.749 8.001 1.00 94.25 82 ALA A N 1
ATOM 598 C CA . ALA A 1 82 ? -18.025 -3.044 8.285 1.00 94.25 82 ALA A CA 1
ATOM 599 C C . ALA A 1 82 ? -16.822 -3.676 7.564 1.00 94.25 82 ALA A C 1
ATOM 601 O O . ALA A 1 82 ? -16.013 -2.959 6.982 1.00 94.25 82 ALA A O 1
ATOM 602 N N . ALA A 1 83 ? -16.751 -5.011 7.539 1.00 94.88 83 ALA A N 1
ATOM 603 C CA . ALA A 1 83 ? -15.672 -5.754 6.894 1.00 94.88 83 ALA A CA 1
ATOM 604 C C . ALA A 1 83 ? -15.536 -5.445 5.391 1.00 94.88 83 ALA A C 1
ATOM 606 O O . ALA A 1 83 ? -14.416 -5.316 4.909 1.00 94.88 83 ALA A O 1
ATOM 607 N N . VAL A 1 84 ? -16.654 -5.240 4.681 1.00 96.31 84 VAL A N 1
ATOM 608 C CA . VAL A 1 84 ? -16.682 -4.953 3.232 1.00 96.31 84 VAL A CA 1
ATOM 609 C C . VAL A 1 84 ? -16.037 -3.605 2.900 1.00 96.31 84 VAL A C 1
ATOM 611 O O . VAL A 1 84 ? -15.550 -3.414 1.795 1.00 96.31 84 VAL A O 1
ATOM 614 N N . VAL A 1 85 ? -15.987 -2.671 3.853 1.00 96.56 85 VAL A N 1
ATOM 615 C CA . VAL A 1 85 ? -15.335 -1.363 3.666 1.00 96.56 85 VAL A CA 1
ATOM 616 C C . VAL A 1 85 ? -13.937 -1.351 4.276 1.00 96.56 85 VAL A C 1
ATOM 618 O O . VAL A 1 85 ? -12.985 -0.874 3.662 1.00 96.56 85 VAL A O 1
ATOM 621 N N . VAL A 1 86 ? -13.807 -1.878 5.494 1.00 96.31 86 VAL A N 1
ATOM 622 C CA . VAL A 1 86 ? -12.569 -1.832 6.278 1.00 96.31 86 VAL A CA 1
ATOM 623 C C . VAL A 1 86 ? -11.476 -2.670 5.624 1.00 96.31 86 VAL A C 1
ATOM 625 O O . VAL A 1 86 ? -10.356 -2.184 5.517 1.00 96.31 86 VAL A O 1
ATOM 628 N N . LEU A 1 87 ? -11.777 -3.885 5.153 1.00 97.25 87 LEU A N 1
ATOM 629 C CA . LEU A 1 87 ? -10.755 -4.749 4.560 1.00 97.25 87 LEU A CA 1
ATOM 630 C C . LEU A 1 87 ? -10.195 -4.160 3.249 1.00 97.25 87 LEU A C 1
ATOM 632 O O . LEU A 1 87 ? -8.977 -4.000 3.176 1.00 97.25 87 LEU A O 1
ATOM 636 N N . PRO A 1 88 ? -11.012 -3.738 2.259 1.00 97.75 88 PRO A N 1
ATOM 637 C CA . PRO A 1 88 ? -10.482 -3.082 1.062 1.00 97.75 88 PRO A CA 1
ATOM 638 C C . PRO A 1 88 ? -9.732 -1.783 1.358 1.00 97.75 88 PRO A C 1
ATOM 640 O O . PRO A 1 88 ? -8.689 -1.542 0.760 1.00 97.75 88 PRO A O 1
ATOM 643 N N . MET A 1 89 ? -10.194 -0.967 2.315 1.00 98.19 89 MET A N 1
ATOM 644 C CA . MET A 1 89 ? -9.458 0.240 2.715 1.00 98.19 89 MET A CA 1
ATOM 645 C C . MET A 1 89 ? -8.126 -0.078 3.389 1.00 98.19 89 MET A C 1
ATOM 647 O O . MET A 1 89 ? -7.155 0.655 3.200 1.00 98.19 89 MET A O 1
ATOM 651 N N . TRP A 1 90 ? -8.064 -1.147 4.181 1.00 98.25 90 TRP A N 1
ATOM 652 C CA . TRP A 1 90 ? -6.829 -1.605 4.807 1.00 98.25 90 TRP A CA 1
ATOM 653 C C . TRP A 1 90 ? -5.843 -2.087 3.739 1.00 98.25 90 TRP A C 1
ATOM 655 O O . TRP A 1 90 ? -4.688 -1.669 3.752 1.00 98.25 90 TRP A O 1
ATOM 665 N N . VAL A 1 91 ? -6.317 -2.850 2.746 1.00 98.12 91 VAL A N 1
ATOM 666 C CA . VAL A 1 91 ? -5.499 -3.273 1.599 1.00 98.12 91 VAL A CA 1
ATOM 667 C C . VAL A 1 91 ? -5.009 -2.070 0.791 1.00 98.12 91 VAL A C 1
ATOM 669 O O . VAL A 1 91 ? -3.809 -1.924 0.571 1.00 98.12 91 VAL A O 1
ATOM 672 N N . ALA A 1 92 ? -5.910 -1.157 0.421 1.00 98.00 92 ALA A N 1
ATOM 673 C CA . ALA A 1 92 ? -5.561 0.063 -0.303 1.00 98.00 92 ALA A CA 1
ATOM 674 C C . ALA A 1 92 ? -4.540 0.912 0.468 1.00 98.00 92 ALA A C 1
ATOM 676 O O . ALA A 1 92 ? -3.611 1.443 -0.131 1.00 98.00 92 ALA A O 1
ATOM 677 N N . THR A 1 93 ? -4.660 1.000 1.798 1.00 98.31 93 THR A N 1
ATOM 678 C CA . THR A 1 93 ? -3.685 1.714 2.637 1.00 98.31 93 THR A CA 1
ATOM 679 C C . THR A 1 93 ? -2.304 1.067 2.554 1.00 98.31 93 THR A C 1
ATOM 681 O O . THR A 1 93 ? -1.324 1.774 2.332 1.00 98.31 93 THR A O 1
ATOM 684 N N . GLY A 1 94 ? -2.221 -0.259 2.698 1.00 97.50 94 GLY A N 1
ATOM 685 C CA . GLY A 1 94 ? -0.946 -0.980 2.672 1.00 97.50 94 GLY A CA 1
ATOM 686 C C . GLY A 1 94 ? -0.215 -0.872 1.333 1.00 97.50 94 GLY A C 1
ATOM 687 O O . GLY A 1 94 ? 1.012 -0.829 1.321 1.00 97.50 94 GLY A O 1
ATOM 688 N N . LEU A 1 95 ? -0.959 -0.771 0.227 1.00 96.38 95 LEU A N 1
ATOM 689 C CA . LEU A 1 95 ? -0.403 -0.606 -1.120 1.00 96.38 95 LEU A CA 1
ATOM 690 C C . LEU A 1 95 ? -0.064 0.857 -1.453 1.00 96.38 95 LEU A C 1
ATOM 692 O O . LEU A 1 95 ? 0.994 1.131 -2.013 1.00 96.38 95 LEU A O 1
ATOM 696 N N . LEU A 1 96 ? -0.948 1.806 -1.122 1.00 97.25 96 LEU A N 1
ATOM 697 C CA . LEU A 1 96 ? -0.853 3.191 -1.606 1.00 97.25 96 LEU A CA 1
ATOM 698 C C . LEU A 1 96 ? -0.121 4.136 -0.650 1.00 97.25 96 LEU A C 1
ATOM 700 O O . LEU A 1 96 ? 0.473 5.106 -1.116 1.00 97.25 96 LEU A O 1
ATOM 704 N N . ALA A 1 97 ? -0.131 3.893 0.667 1.00 97.19 97 ALA A N 1
ATOM 705 C CA . ALA A 1 97 ? 0.527 4.794 1.619 1.00 97.19 97 ALA A CA 1
ATOM 706 C C . ALA A 1 97 ? 2.050 4.892 1.400 1.00 97.19 97 ALA A C 1
ATOM 708 O O . ALA A 1 97 ? 2.560 6.017 1.393 1.00 97.19 97 ALA A O 1
ATOM 709 N N . PRO A 1 98 ? 2.786 3.783 1.159 1.00 96.31 98 PRO A N 1
ATOM 710 C CA . PRO A 1 98 ? 4.207 3.878 0.845 1.00 96.31 98 PRO A CA 1
ATOM 711 C C . PRO A 1 98 ? 4.477 4.636 -0.455 1.00 96.31 98 PRO A C 1
ATOM 713 O O . PRO A 1 98 ? 5.423 5.412 -0.506 1.00 96.31 98 PRO A O 1
ATOM 716 N N . ILE A 1 99 ? 3.629 4.464 -1.475 1.00 94.12 99 ILE A N 1
ATOM 717 C CA . ILE A 1 99 ? 3.760 5.162 -2.761 1.00 94.12 99 ILE A CA 1
ATOM 718 C C . ILE A 1 99 ? 3.520 6.661 -2.580 1.00 94.12 99 ILE A C 1
ATOM 720 O O . ILE A 1 99 ? 4.355 7.460 -2.983 1.00 94.12 99 ILE A O 1
ATOM 724 N N . ALA A 1 100 ? 2.415 7.057 -1.946 1.00 94.06 100 ALA A N 1
ATOM 725 C CA . ALA A 1 100 ? 2.062 8.466 -1.783 1.00 94.06 100 ALA A CA 1
ATOM 726 C C . ALA A 1 100 ? 3.118 9.241 -0.976 1.00 94.06 100 ALA A C 1
ATOM 728 O O . ALA A 1 100 ? 3.494 10.350 -1.352 1.00 94.06 100 ALA A O 1
ATOM 729 N N . LEU A 1 101 ? 3.620 8.652 0.115 1.00 93.81 101 LEU A N 1
ATOM 730 C CA . LEU A 1 101 ? 4.634 9.284 0.966 1.00 93.81 101 LEU A CA 1
ATOM 731 C C . LEU A 1 101 ? 6.034 9.189 0.355 1.00 93.81 101 LEU A C 1
ATOM 733 O O . LEU A 1 101 ? 6.768 10.175 0.323 1.00 93.81 101 LEU A O 1
ATOM 737 N N . GLY A 1 102 ? 6.390 8.009 -0.145 1.00 92.31 102 GLY A N 1
ATOM 738 C CA . GLY A 1 102 ? 7.685 7.733 -0.748 1.00 92.31 102 GLY A CA 1
ATOM 739 C C . GLY A 1 102 ? 7.929 8.555 -2.000 1.00 92.31 102 GLY A C 1
ATOM 740 O O . GLY A 1 102 ? 8.982 9.167 -2.113 1.00 92.31 102 GLY A O 1
ATOM 741 N N . LEU A 1 103 ? 6.944 8.647 -2.898 1.00 88.44 103 LEU A N 1
ATOM 742 C CA . LEU A 1 103 ? 7.056 9.436 -4.122 1.00 88.44 103 LEU A CA 1
ATOM 743 C C . LEU A 1 103 ? 7.202 10.930 -3.822 1.00 88.44 103 LEU A C 1
ATOM 745 O O . LEU A 1 103 ? 8.046 11.581 -4.427 1.00 88.44 103 LEU A O 1
ATOM 749 N N . ALA A 1 104 ? 6.426 11.473 -2.879 1.00 89.19 104 ALA A N 1
ATOM 750 C CA . ALA A 1 104 ? 6.517 12.888 -2.517 1.00 89.19 104 ALA A CA 1
ATOM 751 C C . ALA A 1 104 ? 7.923 13.254 -2.008 1.00 89.19 104 ALA A C 1
ATOM 753 O O . ALA A 1 104 ? 8.529 14.215 -2.483 1.00 89.19 104 ALA A O 1
ATOM 754 N N . VAL A 1 105 ? 8.471 12.446 -1.093 1.00 89.94 105 VAL A N 1
ATOM 755 C CA . VAL A 1 105 ? 9.845 12.618 -0.592 1.00 89.94 105 VAL A CA 1
ATOM 756 C C . VAL A 1 105 ? 10.862 12.363 -1.704 1.00 89.94 105 VAL A C 1
ATOM 758 O O . VAL A 1 105 ? 11.821 13.111 -1.860 1.00 89.94 105 VAL A O 1
ATOM 761 N N . GLY A 1 106 ? 10.638 11.332 -2.510 1.00 87.81 106 GLY A N 1
ATOM 762 C CA . GLY A 1 106 ? 11.501 10.913 -3.602 1.00 87.81 106 GLY A CA 1
ATOM 763 C C . GLY A 1 106 ? 11.689 11.954 -4.685 1.00 87.81 106 GLY A C 1
ATOM 764 O O . GLY A 1 106 ? 12.813 12.171 -5.123 1.00 87.81 106 GLY A O 1
ATOM 765 N N . LEU A 1 107 ? 10.612 12.628 -5.083 1.00 88.00 107 LEU A N 1
ATOM 766 C CA . LEU A 1 107 ? 10.667 13.726 -6.044 1.00 88.00 107 LEU A CA 1
ATOM 767 C C . LEU A 1 107 ? 11.449 14.920 -5.484 1.00 88.00 107 LEU A C 1
ATOM 769 O O . LEU A 1 107 ? 12.246 15.505 -6.211 1.00 88.00 107 LEU A O 1
ATOM 773 N N . ALA A 1 108 ? 11.289 15.241 -4.195 1.00 88.12 108 ALA A N 1
ATOM 774 C CA . ALA A 1 108 ? 12.064 16.300 -3.549 1.00 88.12 108 ALA A CA 1
ATOM 775 C C . ALA A 1 108 ? 13.562 15.952 -3.472 1.00 88.12 108 ALA A C 1
ATOM 777 O O . ALA A 1 108 ? 14.408 16.768 -3.837 1.00 88.12 108 ALA A O 1
ATOM 778 N N . VAL A 1 109 ? 13.893 14.723 -3.061 1.00 86.94 109 VAL A N 1
ATOM 779 C CA . VAL A 1 109 ? 15.279 14.228 -2.999 1.00 86.94 109 VAL A CA 1
ATOM 780 C C . VAL A 1 109 ? 15.912 14.194 -4.390 1.00 86.94 109 VAL A C 1
ATOM 782 O O . VAL A 1 109 ? 17.032 14.666 -4.556 1.00 86.94 109 VAL A O 1
ATOM 785 N N . GLN A 1 110 ? 15.202 13.680 -5.397 1.00 84.88 110 GLN A N 1
ATOM 786 C CA . GLN A 1 110 ? 15.692 13.633 -6.776 1.00 84.88 110 GLN A CA 1
ATOM 787 C C . GLN A 1 110 ? 15.888 15.042 -7.350 1.00 84.88 110 GLN A C 1
ATOM 789 O O . GLN A 1 110 ? 16.884 15.287 -8.022 1.00 84.88 110 GLN A O 1
ATOM 794 N N . GLY A 1 111 ? 14.980 15.978 -7.058 1.00 86.25 111 GLY A N 1
ATOM 795 C CA . GLY A 1 111 ? 15.118 17.375 -7.469 1.00 86.25 111 GLY A CA 1
ATOM 796 C C . GLY A 1 111 ? 16.359 18.044 -6.875 1.00 86.25 111 GLY A C 1
ATOM 797 O O . GLY A 1 111 ? 17.045 18.778 -7.578 1.00 86.25 111 GLY A O 1
ATOM 798 N N . ALA A 1 112 ? 16.688 17.745 -5.614 1.00 89.00 112 ALA A N 1
ATOM 799 C CA . ALA A 1 112 ? 17.885 18.265 -4.953 1.00 89.00 112 ALA A CA 1
ATOM 800 C C . ALA A 1 112 ? 19.186 17.593 -5.430 1.00 89.00 112 ALA A C 1
ATOM 802 O O . ALA A 1 112 ? 20.209 18.259 -5.558 1.00 89.00 112 ALA A O 1
ATOM 803 N N . ALA A 1 113 ? 19.158 16.282 -5.689 1.00 86.00 113 ALA A N 1
ATOM 804 C CA . ALA A 1 113 ? 20.325 15.510 -6.124 1.00 86.00 113 ALA A CA 1
ATOM 805 C C . ALA A 1 113 ? 20.601 15.598 -7.640 1.00 86.00 113 ALA A C 1
ATOM 807 O O . ALA A 1 113 ? 21.674 15.201 -8.092 1.00 86.00 113 ALA A O 1
ATOM 808 N N . GLY A 1 114 ? 19.641 16.096 -8.425 1.00 83.56 114 GLY A N 1
ATOM 809 C CA . GLY A 1 114 ? 19.679 16.078 -9.885 1.00 83.56 114 GLY A CA 1
ATOM 810 C C . GLY A 1 114 ? 19.320 14.709 -10.483 1.00 83.56 114 GLY A C 1
ATOM 811 O O . GLY A 1 114 ? 19.219 13.697 -9.791 1.00 83.56 114 GLY A O 1
ATOM 812 N N . GLY A 1 115 ? 19.110 14.668 -11.802 1.00 82.50 115 GLY A N 1
ATOM 813 C CA . GLY A 1 115 ? 18.745 13.452 -12.540 1.00 82.50 115 GLY A CA 1
ATOM 814 C C . GLY A 1 115 ? 17.235 13.220 -12.693 1.00 82.50 115 GLY A C 1
ATOM 815 O O . GLY A 1 115 ? 16.406 13.992 -12.215 1.00 82.50 115 GLY A O 1
ATOM 816 N N . SER A 1 116 ? 16.872 12.153 -13.409 1.00 83.00 116 SER A N 1
ATOM 817 C CA . SER A 1 116 ? 15.476 11.820 -13.716 1.00 83.00 116 SER A CA 1
ATOM 818 C C . SER A 1 116 ? 14.860 10.915 -12.637 1.00 83.00 116 SER A C 1
ATOM 820 O O . SER A 1 116 ? 15.451 9.884 -12.312 1.00 83.00 116 SER A O 1
ATOM 822 N N . PRO A 1 117 ? 13.649 11.218 -12.122 1.00 80.69 117 PRO A N 1
ATOM 823 C CA . PRO A 1 117 ? 12.923 10.307 -11.232 1.00 80.69 117 PRO A CA 1
ATOM 824 C C . PRO A 1 117 ? 12.365 9.084 -11.976 1.00 80.69 117 PRO A C 1
ATOM 826 O O . PRO A 1 117 ? 11.973 8.098 -11.349 1.00 80.69 117 PRO A O 1
ATOM 829 N N . ILE A 1 118 ? 12.323 9.157 -13.308 1.00 81.50 118 ILE A N 1
ATOM 830 C CA . ILE A 1 118 ? 11.825 8.115 -14.198 1.00 81.50 118 ILE A CA 1
ATOM 831 C C . ILE A 1 118 ? 12.975 7.144 -14.489 1.00 81.50 118 ILE A C 1
ATOM 833 O O . ILE A 1 118 ? 14.009 7.590 -15.001 1.00 81.50 118 ILE A O 1
ATOM 837 N N . PRO A 1 119 ? 12.804 5.841 -14.206 1.00 77.88 119 PRO A N 1
ATOM 838 C CA . PRO A 1 119 ? 13.808 4.831 -14.511 1.00 77.88 119 PRO A CA 1
ATOM 839 C C . PRO A 1 119 ? 14.134 4.778 -16.008 1.00 77.88 119 PRO A C 1
ATOM 841 O O . PRO A 1 119 ? 13.232 4.771 -16.847 1.00 77.88 119 PRO A O 1
ATOM 844 N N . ALA A 1 120 ? 15.421 4.696 -16.344 1.00 70.81 120 ALA A N 1
ATOM 845 C CA . ALA A 1 120 ? 15.851 4.405 -17.708 1.00 70.81 120 ALA A CA 1
ATOM 846 C C . ALA A 1 120 ? 15.561 2.933 -18.066 1.00 70.81 120 ALA A C 1
ATOM 848 O O . ALA A 1 120 ? 15.614 2.056 -17.203 1.00 70.81 120 ALA A O 1
ATOM 849 N N . ASP A 1 121 ? 15.254 2.682 -19.340 1.00 67.56 121 ASP A N 1
ATOM 850 C CA . ASP A 1 121 ? 15.243 1.350 -19.967 1.00 67.56 121 ASP A CA 1
ATOM 851 C C . ASP A 1 121 ? 14.302 0.288 -19.365 1.00 67.56 121 ASP A C 1
ATOM 853 O O . ASP A 1 121 ? 14.523 -0.910 -19.511 1.00 67.56 121 ASP A O 1
ATOM 857 N N . GLN A 1 122 ? 13.186 0.705 -18.759 1.00 72.75 122 GLN A N 1
ATOM 858 C CA . GLN A 1 122 ? 12.157 -0.206 -18.226 1.00 72.75 122 GLN A CA 1
ATOM 859 C C . GLN A 1 122 ? 11.049 -0.582 -19.233 1.00 72.75 122 GLN A C 1
ATOM 861 O O . GLN A 1 122 ? 9.931 -0.897 -18.839 1.00 72.75 122 GLN A O 1
ATOM 866 N N . GLY A 1 123 ? 11.313 -0.495 -20.541 1.00 83.31 123 GLY A N 1
ATOM 867 C CA . GLY A 1 123 ? 10.355 -0.905 -21.582 1.00 83.31 123 GLY A CA 1
ATOM 868 C C . GLY A 1 123 ? 9.090 -0.040 -21.714 1.00 83.31 123 GLY A C 1
ATOM 869 O O . GLY A 1 123 ? 8.267 -0.305 -22.586 1.00 83.31 123 GLY A O 1
ATOM 870 N N . LEU A 1 124 ? 8.939 1.018 -20.911 1.00 90.19 124 LEU A N 1
ATOM 871 C CA . LEU A 1 124 ? 7.824 1.969 -20.952 1.00 90.19 124 LEU A CA 1
ATOM 872 C C . LEU A 1 124 ? 8.337 3.405 -21.118 1.00 90.19 124 LEU A C 1
ATOM 874 O O . LEU A 1 124 ? 9.438 3.749 -20.682 1.00 90.19 124 LEU A O 1
ATOM 878 N N . TYR A 1 125 ? 7.528 4.268 -21.733 1.00 91.31 125 TYR A N 1
ATOM 879 C CA . TYR A 1 125 ? 7.818 5.699 -21.802 1.00 91.31 125 TYR A CA 1
ATOM 880 C C . TYR A 1 125 ? 7.630 6.378 -20.442 1.00 91.31 125 TYR A C 1
ATOM 882 O O . TYR A 1 125 ? 6.747 6.032 -19.661 1.00 91.31 125 TYR A O 1
ATOM 890 N N . GLY A 1 126 ? 8.425 7.417 -20.186 1.00 88.88 126 GLY A N 1
ATOM 891 C CA . GLY A 1 126 ? 8.453 8.092 -18.891 1.00 88.88 126 GLY A CA 1
ATOM 892 C C . GLY A 1 126 ? 7.128 8.702 -18.426 1.00 88.88 126 GLY A C 1
ATOM 893 O O . GLY A 1 126 ? 6.834 8.700 -17.231 1.00 88.88 126 GLY A O 1
ATOM 894 N N . TRP A 1 127 ? 6.288 9.160 -19.356 1.00 92.19 127 TRP A N 1
ATOM 895 C CA . TRP A 1 127 ? 4.965 9.694 -19.024 1.00 92.19 127 TRP A CA 1
ATOM 896 C C . TRP A 1 127 ? 4.047 8.635 -18.398 1.00 92.19 127 TRP A C 1
ATOM 898 O O . TRP A 1 127 ? 3.204 8.986 -17.575 1.00 92.19 127 TRP A O 1
ATOM 908 N N . VAL A 1 128 ? 4.239 7.347 -18.724 1.00 94.06 128 VAL A N 1
ATOM 909 C CA . VAL A 1 128 ? 3.478 6.242 -18.123 1.00 94.06 128 VAL A CA 1
ATOM 910 C C . VAL A 1 128 ? 3.779 6.170 -16.630 1.00 94.06 128 VAL A C 1
ATOM 912 O O . VAL A 1 128 ? 2.860 6.089 -15.826 1.00 94.06 128 VAL A O 1
ATOM 915 N N . PHE A 1 129 ? 5.048 6.297 -16.234 1.00 89.69 129 PHE A N 1
ATOM 916 C CA . PHE A 1 129 ? 5.432 6.331 -14.820 1.00 89.69 129 PHE A CA 1
ATOM 917 C C . PHE A 1 129 ? 4.797 7.516 -14.089 1.00 89.69 129 PHE A C 1
ATOM 919 O O . PHE A 1 129 ? 4.212 7.336 -13.022 1.00 89.69 129 PHE A O 1
ATOM 926 N N . ALA A 1 130 ? 4.869 8.717 -14.669 1.00 89.38 130 ALA A N 1
ATOM 927 C CA . ALA A 1 130 ? 4.272 9.909 -14.070 1.00 89.38 130 ALA A CA 1
ATOM 928 C C . ALA A 1 130 ? 2.753 9.754 -13.882 1.00 89.38 130 ALA A C 1
ATOM 930 O O . ALA A 1 130 ? 2.230 10.050 -12.808 1.00 89.38 130 ALA A O 1
ATOM 931 N N . LEU A 1 131 ? 2.064 9.230 -14.899 1.00 94.56 131 LEU A N 1
ATOM 932 C CA . LEU A 1 131 ? 0.629 8.963 -14.867 1.00 94.56 131 LEU A CA 1
ATOM 933 C C . LEU A 1 131 ? 0.270 7.927 -13.797 1.00 94.56 131 LEU A C 1
ATOM 935 O O . LEU A 1 131 ? -0.618 8.180 -12.987 1.00 94.56 131 LEU A O 1
ATOM 939 N N . VAL A 1 132 ? 0.971 6.790 -13.755 1.00 94.19 132 VAL A N 1
ATOM 940 C CA . VAL A 1 132 ? 0.675 5.689 -12.825 1.00 94.19 132 VAL A CA 1
ATOM 941 C C . VAL A 1 132 ? 0.935 6.099 -11.381 1.00 94.19 132 VAL A C 1
ATOM 943 O O . VAL A 1 132 ? 0.046 6.016 -10.535 1.00 94.19 132 VAL A O 1
ATOM 946 N N . TYR A 1 133 ? 2.144 6.569 -11.079 1.00 92.56 133 TYR A N 1
ATOM 947 C CA . TYR A 1 133 ? 2.533 6.868 -9.703 1.00 92.56 133 TYR A CA 1
ATOM 948 C C . TYR A 1 133 ? 1.892 8.163 -9.189 1.00 92.56 133 TYR A C 1
ATOM 950 O O . TYR A 1 133 ? 1.504 8.226 -8.020 1.00 92.56 133 TYR A O 1
ATOM 958 N N . GLY A 1 134 ? 1.701 9.163 -10.057 1.00 93.06 134 GLY A N 1
ATOM 959 C CA . GLY A 1 134 ? 0.924 10.360 -9.735 1.00 93.06 134 GLY A CA 1
ATOM 960 C C . GLY A 1 134 ? -0.550 10.035 -9.480 1.00 93.06 134 GLY A C 1
ATOM 961 O O . GLY A 1 134 ? -1.110 10.470 -8.471 1.00 93.06 134 GLY A O 1
ATOM 962 N N . GLY A 1 135 ? -1.153 9.201 -10.334 1.00 96.50 135 GLY A N 1
ATOM 963 C CA . GLY A 1 135 ? -2.519 8.701 -10.168 1.00 96.50 135 GLY A CA 1
ATOM 964 C C . GLY A 1 135 ? -2.699 7.920 -8.867 1.00 96.50 135 GLY A C 1
ATOM 965 O O . GLY A 1 135 ? -3.626 8.193 -8.109 1.00 96.50 135 GLY A O 1
ATOM 966 N N . PHE A 1 136 ? -1.770 7.024 -8.530 1.00 96.19 136 PHE A N 1
ATOM 967 C CA . PHE A 1 136 ? -1.783 6.282 -7.266 1.00 96.19 136 PHE A CA 1
ATOM 968 C C . PHE A 1 136 ? -1.650 7.174 -6.031 1.00 96.19 136 PHE A C 1
ATOM 970 O O . PHE A 1 136 ? -2.379 6.972 -5.057 1.00 96.19 136 PHE A O 1
ATOM 977 N N . ALA A 1 137 ? -0.771 8.179 -6.061 1.00 95.38 137 ALA A N 1
ATOM 978 C CA . ALA A 1 137 ? -0.639 9.129 -4.959 1.00 95.38 137 ALA A CA 1
ATOM 979 C C . ALA A 1 137 ? -1.932 9.944 -4.756 1.00 95.38 137 ALA A C 1
ATOM 981 O O . ALA A 1 137 ? -2.412 10.088 -3.624 1.00 95.38 137 ALA A O 1
ATOM 982 N N . ALA A 1 138 ? -2.541 10.423 -5.846 1.00 96.81 138 ALA A N 1
ATOM 983 C CA . ALA A 1 138 ? -3.805 11.155 -5.808 1.00 96.81 138 ALA A CA 1
ATOM 984 C C . ALA A 1 138 ? -4.978 10.268 -5.350 1.00 96.81 138 ALA A C 1
ATOM 986 O O . ALA A 1 138 ? -5.734 10.665 -4.457 1.00 96.81 138 ALA A O 1
ATOM 987 N N . LEU A 1 139 ? -5.092 9.049 -5.887 1.00 98.00 139 LEU A N 1
ATOM 988 C CA . LEU A 1 139 ? -6.093 8.051 -5.503 1.00 98.00 139 LEU A CA 1
ATOM 989 C C . LEU A 1 139 ? -5.992 7.715 -4.012 1.00 98.00 139 LEU A C 1
ATOM 991 O O . LEU A 1 139 ? -6.989 7.795 -3.293 1.00 98.00 139 LEU A O 1
ATOM 995 N N . GLY A 1 140 ? -4.789 7.383 -3.535 1.00 97.25 140 GLY A N 1
ATOM 996 C CA . GLY A 1 140 ? -4.542 7.050 -2.132 1.00 97.25 140 GLY A CA 1
ATOM 997 C C . GLY A 1 140 ? -4.918 8.195 -1.195 1.00 97.25 140 GLY A C 1
ATOM 998 O O . GLY A 1 140 ? -5.573 7.972 -0.176 1.00 97.25 140 GLY A O 1
ATOM 999 N N . THR A 1 141 ? -4.594 9.431 -1.580 1.00 96.81 141 THR A N 1
ATOM 1000 C CA . THR A 1 141 ? -4.959 10.634 -0.819 1.00 96.81 141 THR A CA 1
ATOM 1001 C C . THR A 1 141 ? -6.475 10.828 -0.765 1.00 96.81 141 THR A C 1
ATOM 1003 O O . THR A 1 141 ? -7.034 11.028 0.315 1.00 96.81 141 THR A O 1
ATOM 1006 N N . CYS A 1 142 ? -7.168 10.715 -1.902 1.00 98.00 142 CYS A N 1
ATOM 1007 C CA . CYS A 1 142 ? -8.623 10.865 -1.957 1.00 98.00 142 CYS A CA 1
ATOM 1008 C C . CYS A 1 142 ? -9.336 9.785 -1.131 1.00 98.00 142 CYS A C 1
ATOM 1010 O O . CYS A 1 142 ? -10.199 10.113 -0.313 1.00 98.00 142 CYS A O 1
ATOM 1012 N N . LEU A 1 143 ? -8.939 8.516 -1.275 1.00 98.31 143 LEU A N 1
ATOM 1013 C CA . LEU A 1 143 ? -9.489 7.407 -0.491 1.00 98.31 143 LEU A CA 1
ATOM 1014 C C . LEU A 1 143 ? -9.235 7.585 1.009 1.00 98.31 143 LEU A C 1
ATOM 1016 O O . LEU A 1 143 ? -10.143 7.360 1.808 1.00 98.31 143 LEU A O 1
ATOM 1020 N N . ALA A 1 144 ? -8.043 8.037 1.410 1.00 97.56 144 ALA A N 1
ATOM 1021 C CA . ALA A 1 144 ? -7.736 8.306 2.811 1.00 97.56 144 ALA A CA 1
ATOM 1022 C C . ALA A 1 144 ? -8.642 9.404 3.389 1.00 97.56 144 ALA A C 1
ATOM 1024 O O . ALA A 1 144 ? -9.226 9.221 4.459 1.00 97.56 144 ALA A O 1
ATOM 1025 N N . LEU A 1 145 ? -8.819 10.522 2.678 1.00 97.12 145 LEU A N 1
ATOM 1026 C CA . LEU A 1 145 ? -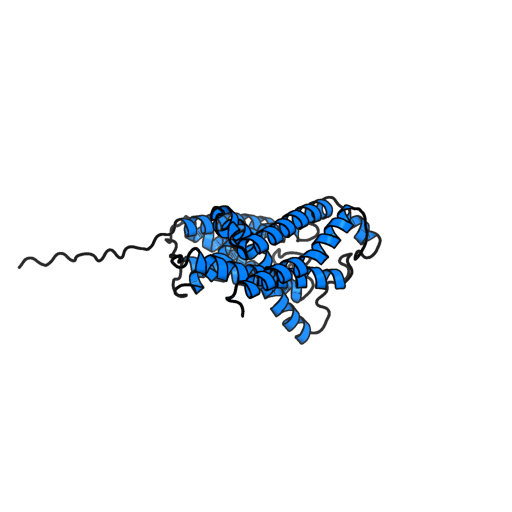9.690 11.619 3.114 1.00 97.12 145 LEU A CA 1
ATOM 1027 C C . LEU A 1 145 ? -11.157 11.179 3.219 1.00 97.12 145 LEU A C 1
ATOM 1029 O O . LEU A 1 145 ? -11.819 11.459 4.226 1.00 97.12 145 LEU A O 1
ATOM 1033 N N . LEU A 1 146 ? -11.650 10.447 2.216 1.00 97.62 146 LEU A N 1
ATOM 1034 C CA . LEU A 1 146 ? -12.996 9.875 2.216 1.00 97.62 146 LEU A CA 1
ATOM 1035 C C . LEU A 1 146 ? -13.192 8.901 3.377 1.00 97.62 146 LEU A C 1
ATOM 1037 O O . LEU A 1 146 ? -14.183 8.997 4.105 1.00 97.62 146 LEU A O 1
ATOM 1041 N N . PHE A 1 147 ? -12.229 8.009 3.604 1.00 97.19 147 PHE A N 1
ATOM 1042 C CA . PHE A 1 147 ? -12.301 7.028 4.677 1.00 97.19 147 PHE A CA 1
ATOM 1043 C C . PHE A 1 147 ? -12.229 7.673 6.058 1.00 97.19 147 PHE A C 1
ATOM 1045 O O . PHE A 1 147 ? -13.000 7.297 6.936 1.00 97.19 147 PHE A O 1
ATOM 1052 N N . ILE A 1 148 ? -11.390 8.693 6.257 1.00 95.19 148 ILE A N 1
ATOM 1053 C CA . ILE A 1 148 ? -11.344 9.457 7.512 1.00 95.19 148 ILE A CA 1
ATOM 1054 C C . ILE A 1 148 ? -12.714 10.072 7.808 1.00 95.19 148 ILE A C 1
ATOM 1056 O O . ILE A 1 148 ? -13.200 9.977 8.938 1.00 95.19 148 ILE A O 1
ATOM 1060 N N . ARG A 1 149 ? -13.356 10.688 6.808 1.00 94.50 149 ARG A N 1
ATOM 1061 C CA . ARG A 1 149 ? -14.698 11.268 6.958 1.00 94.50 149 ARG A CA 1
ATOM 1062 C C . ARG A 1 149 ? -15.727 10.193 7.304 1.00 94.50 149 ARG A C 1
ATOM 1064 O O . ARG A 1 149 ? -16.471 10.338 8.274 1.00 94.50 149 ARG A O 1
ATOM 1071 N N . TYR A 1 150 ? -15.736 9.110 6.534 1.00 94.69 150 TYR A N 1
ATOM 1072 C CA . TYR A 1 150 ? -16.653 7.988 6.690 1.00 94.69 150 TYR A CA 1
ATOM 1073 C C . TYR A 1 150 ? -16.513 7.308 8.059 1.00 94.69 150 TYR A C 1
ATOM 1075 O O . TYR A 1 150 ? -17.503 7.124 8.768 1.00 94.69 150 TYR A O 1
ATOM 1083 N N . ALA A 1 151 ? -15.284 6.996 8.473 1.00 94.06 151 ALA A N 1
ATOM 1084 C CA . ALA A 1 151 ? -14.992 6.330 9.736 1.00 94.06 151 ALA A CA 1
ATOM 1085 C C . ALA A 1 151 ? -15.320 7.215 10.944 1.00 94.06 151 ALA A C 1
ATOM 1087 O O . ALA A 1 151 ? -15.833 6.711 11.938 1.00 94.06 151 ALA A O 1
ATOM 1088 N N . ARG A 1 152 ? -15.099 8.535 10.861 1.00 91.81 152 ARG A N 1
ATOM 1089 C CA . ARG A 1 152 ? -15.503 9.474 11.924 1.00 91.81 152 ARG A CA 1
ATOM 1090 C C . ARG A 1 152 ? -17.016 9.526 12.109 1.00 91.81 152 ARG A C 1
ATOM 1092 O O . ARG A 1 152 ? -17.468 9.592 13.244 1.00 91.81 152 ARG A O 1
ATOM 1099 N N . ALA A 1 153 ? -17.776 9.489 11.016 1.00 92.06 153 ALA A N 1
ATOM 1100 C CA . ALA A 1 153 ? -19.234 9.492 11.077 1.00 92.06 153 ALA A CA 1
ATOM 1101 C C . ALA A 1 153 ? -19.794 8.149 11.571 1.00 92.06 153 ALA A C 1
ATOM 1103 O O . ALA A 1 153 ? -20.738 8.125 12.354 1.00 92.06 153 ALA A O 1
ATOM 1104 N N . ARG A 1 154 ? -19.218 7.029 11.118 1.00 93.81 154 ARG A N 1
ATOM 1105 C CA . ARG A 1 154 ? -19.745 5.687 11.400 1.00 93.81 154 ARG A CA 1
ATOM 1106 C C . ARG A 1 154 ? -19.241 5.090 12.716 1.00 93.81 154 ARG A C 1
ATOM 1108 O O . ARG A 1 154 ? -19.974 4.352 13.367 1.00 93.81 154 ARG A O 1
ATOM 1115 N N . TRP A 1 155 ? -18.004 5.392 13.104 1.00 93.00 155 TRP A N 1
ATOM 1116 C CA . TRP A 1 155 ? -17.308 4.760 14.229 1.00 93.00 155 TRP A CA 1
ATOM 1117 C C . TRP A 1 155 ? -16.513 5.766 15.089 1.00 93.00 155 TRP A C 1
ATOM 1119 O O . TRP A 1 155 ? -15.316 5.572 15.327 1.00 93.00 155 TRP A O 1
ATOM 1129 N N . PRO A 1 156 ? -17.149 6.831 15.621 1.00 91.19 156 PRO A N 1
ATOM 1130 C CA . PRO A 1 156 ? -16.454 7.892 16.361 1.00 91.19 156 PRO A CA 1
ATOM 1131 C C . PRO A 1 156 ? -15.756 7.409 17.643 1.00 91.19 156 PRO A C 1
ATOM 1133 O O . PRO A 1 156 ? -14.816 8.053 18.118 1.00 91.19 156 PRO A O 1
ATOM 1136 N N . GLN A 1 157 ? -16.186 6.272 18.196 1.00 89.25 157 GLN A N 1
ATOM 1137 C CA . GLN A 1 157 ? -15.682 5.698 19.446 1.00 89.25 157 GLN A CA 1
ATOM 1138 C C . GLN A 1 157 ? -14.488 4.744 19.256 1.00 89.25 157 GLN A C 1
ATOM 1140 O O . GLN A 1 157 ? -13.852 4.374 20.237 1.00 89.25 157 GLN A O 1
ATOM 1145 N N . VAL A 1 158 ? -14.138 4.347 18.023 1.00 89.94 158 VAL A N 1
ATOM 1146 C CA . VAL A 1 158 ? -13.075 3.347 17.796 1.00 89.94 158 VAL A CA 1
ATOM 1147 C C . VAL A 1 158 ? -11.704 3.900 18.175 1.00 89.94 158 VAL A C 1
ATOM 1149 O O . VAL A 1 158 ? -11.310 4.994 17.758 1.00 89.94 158 VAL A O 1
ATOM 1152 N N . ARG A 1 159 ? -10.956 3.132 18.966 1.00 88.00 159 ARG A N 1
ATOM 1153 C CA . ARG A 1 159 ? -9.593 3.441 19.412 1.00 88.00 159 ARG A CA 1
ATOM 1154 C C . ARG A 1 159 ? -8.711 2.209 19.233 1.00 88.00 159 ARG A C 1
ATOM 1156 O O . ARG A 1 159 ? -9.205 1.087 19.237 1.00 88.00 159 ARG A O 1
ATOM 1163 N N . ALA A 1 160 ? -7.405 2.424 19.089 1.00 86.94 160 ALA A N 1
ATOM 1164 C CA . ALA A 1 160 ? -6.432 1.338 19.133 1.00 86.94 160 ALA A CA 1
ATOM 1165 C C . ALA A 1 160 ? -5.978 1.093 20.575 1.00 86.94 160 ALA A C 1
ATOM 1167 O O . ALA A 1 160 ? -5.575 2.028 21.275 1.00 86.94 160 ALA A O 1
ATOM 1168 N N . HIS A 1 161 ? -6.013 -0.168 20.995 1.00 88.50 161 HIS A N 1
ATOM 1169 C CA . HIS A 1 161 ? -5.526 -0.610 22.298 1.00 88.50 161 HIS A CA 1
ATOM 1170 C C . HIS A 1 161 ? -4.126 -1.208 22.184 1.00 88.50 161 HIS A C 1
ATOM 1172 O O . HIS A 1 161 ? -3.692 -1.614 21.106 1.00 88.50 161 HIS A O 1
ATOM 1178 N N . ALA A 1 162 ? -3.402 -1.236 23.304 1.00 87.50 162 ALA A N 1
ATOM 1179 C CA . ALA A 1 162 ? -2.106 -1.893 23.337 1.00 87.50 162 ALA A CA 1
ATOM 1180 C C . ALA A 1 162 ? -2.267 -3.401 23.219 1.00 87.50 162 ALA A C 1
ATOM 1182 O O . ALA A 1 162 ? -3.088 -3.998 23.913 1.00 87.50 162 ALA A O 1
ATOM 1183 N N . VAL A 1 163 ? -1.457 -4.004 22.354 1.00 90.50 163 VAL A N 1
ATOM 1184 C CA . VAL A 1 163 ? -1.371 -5.457 22.270 1.00 90.50 163 VAL A CA 1
ATOM 1185 C C . VAL A 1 163 ? -0.555 -5.962 23.465 1.00 90.50 163 VAL A C 1
ATOM 1187 O O . VAL A 1 163 ? 0.554 -5.465 23.694 1.00 90.50 163 VAL A O 1
ATOM 1190 N N . PRO A 1 164 ? -1.066 -6.941 24.235 1.00 90.81 164 PRO A N 1
ATOM 1191 C CA . PRO A 1 164 ? -0.294 -7.584 25.291 1.00 90.81 164 PRO A CA 1
ATOM 1192 C C . PRO A 1 164 ? 1.002 -8.201 24.750 1.00 90.81 164 PRO A C 1
ATOM 1194 O O . PRO A 1 164 ? 1.014 -8.821 23.684 1.00 90.81 164 PRO A O 1
ATOM 1197 N N . ARG A 1 165 ? 2.099 -8.068 25.504 1.00 92.25 165 ARG A N 1
ATOM 1198 C CA . ARG A 1 165 ? 3.425 -8.599 25.139 1.00 92.25 165 ARG A CA 1
ATOM 1199 C C . ARG A 1 165 ? 3.524 -10.110 25.363 1.00 92.25 165 ARG A C 1
ATOM 1201 O O . ARG A 1 165 ? 4.268 -10.574 26.216 1.00 92.25 165 ARG A O 1
ATOM 1208 N N . THR A 1 166 ? 2.758 -10.880 24.602 1.00 94.19 166 THR A N 1
ATOM 1209 C CA . THR A 1 166 ? 2.929 -12.339 24.546 1.00 94.19 166 THR A CA 1
ATOM 1210 C C . THR A 1 166 ? 4.192 -12.696 23.750 1.00 94.19 166 THR A C 1
ATOM 1212 O O . THR A 1 166 ? 4.554 -11.931 22.849 1.00 94.19 166 THR A O 1
ATOM 1215 N N . PRO A 1 167 ? 4.840 -13.851 24.001 1.00 95.81 167 PRO A N 1
ATOM 1216 C CA . PRO A 1 167 ? 6.007 -14.279 23.226 1.00 95.81 167 PRO A CA 1
ATOM 1217 C C . PRO A 1 167 ? 5.755 -14.265 21.713 1.00 95.81 167 PRO A C 1
ATOM 1219 O O . PRO A 1 167 ? 6.545 -13.704 20.962 1.00 95.81 167 PRO A O 1
ATOM 1222 N N . ALA A 1 168 ? 4.598 -14.769 21.266 1.00 95.38 168 ALA A N 1
ATOM 1223 C CA . ALA A 1 168 ? 4.221 -14.767 19.852 1.00 95.38 168 ALA A CA 1
ATOM 1224 C C . ALA A 1 168 ? 4.099 -13.349 19.265 1.00 95.38 168 ALA A C 1
ATOM 1226 O O . ALA A 1 168 ? 4.567 -13.101 18.155 1.00 95.38 168 ALA A O 1
ATOM 1227 N N . ALA A 1 169 ? 3.504 -12.403 20.003 1.00 95.12 169 ALA A N 1
ATOM 1228 C CA . ALA A 1 169 ? 3.396 -11.016 19.553 1.00 95.12 169 ALA A CA 1
ATOM 1229 C C . ALA A 1 169 ? 4.767 -10.328 19.491 1.00 95.12 169 ALA A C 1
ATOM 1231 O O . ALA A 1 169 ? 5.021 -9.573 18.558 1.00 95.12 169 ALA A O 1
ATOM 1232 N N . VAL A 1 170 ? 5.655 -10.600 20.453 1.00 96.00 170 VAL A N 1
ATOM 1233 C CA . VAL A 1 170 ? 7.019 -10.048 20.478 1.00 96.00 170 VAL A CA 1
ATOM 1234 C C . VAL A 1 170 ? 7.860 -10.605 19.330 1.00 96.00 170 VAL A C 1
ATOM 1236 O O . VAL A 1 170 ? 8.521 -9.830 18.646 1.00 96.00 170 VAL A O 1
ATOM 1239 N N . VAL A 1 171 ? 7.792 -11.911 19.060 1.00 97.38 171 VAL A N 1
ATOM 1240 C CA . VAL A 1 171 ? 8.493 -12.531 17.923 1.00 97.38 171 VAL A CA 1
ATOM 1241 C C . VAL A 1 171 ? 7.974 -11.972 16.600 1.00 97.38 171 VAL A C 1
ATOM 1243 O O . VAL A 1 171 ? 8.769 -11.543 15.769 1.00 97.38 171 VAL A O 1
ATOM 1246 N N . ALA A 1 172 ? 6.653 -11.895 16.416 1.00 97.38 172 ALA A N 1
ATOM 1247 C CA . ALA A 1 172 ? 6.076 -11.320 15.203 1.00 97.38 172 ALA A CA 1
ATOM 1248 C C . ALA A 1 172 ? 6.499 -9.850 15.010 1.00 97.38 172 ALA A C 1
ATOM 1250 O O . ALA A 1 172 ? 6.878 -9.441 13.916 1.00 97.38 172 ALA A O 1
ATOM 1251 N N . ALA A 1 173 ? 6.505 -9.065 16.088 1.00 96.81 173 ALA A N 1
ATOM 1252 C CA . ALA A 1 173 ? 6.991 -7.690 16.088 1.00 96.81 173 ALA A CA 1
ATOM 1253 C C . ALA A 1 173 ? 8.472 -7.573 15.731 1.00 96.81 173 ALA A C 1
ATOM 1255 O O . ALA A 1 173 ? 8.837 -6.677 14.975 1.00 96.81 173 ALA A O 1
ATOM 1256 N N . ALA A 1 174 ? 9.310 -8.470 16.253 1.00 97.56 174 ALA A N 1
ATOM 1257 C CA . ALA A 1 174 ? 10.731 -8.510 15.945 1.00 97.56 174 ALA A CA 1
ATOM 1258 C C . ALA A 1 174 ? 10.964 -8.838 14.467 1.00 97.56 174 ALA A C 1
ATOM 1260 O O . ALA A 1 174 ? 11.695 -8.112 13.808 1.00 97.56 174 ALA A O 1
ATOM 1261 N N . VAL A 1 175 ? 10.282 -9.849 13.915 1.00 98.12 175 VAL A N 1
ATOM 1262 C CA . VAL A 1 175 ? 10.384 -10.212 12.489 1.00 98.12 175 VAL A CA 1
ATOM 1263 C C . VAL A 1 175 ? 9.975 -9.043 11.590 1.00 98.12 175 VAL A C 1
ATOM 1265 O O . VAL A 1 175 ? 10.722 -8.664 10.688 1.00 98.12 175 VAL A O 1
ATOM 1268 N N . VAL A 1 176 ? 8.822 -8.423 11.865 1.00 97.88 176 VAL A N 1
ATOM 1269 C CA . VAL A 1 176 ? 8.347 -7.250 11.113 1.00 97.88 176 VAL A CA 1
ATOM 1270 C C . VAL A 1 176 ? 9.299 -6.061 11.280 1.00 97.88 176 VAL A C 1
ATOM 1272 O O . VAL A 1 176 ? 9.587 -5.360 10.312 1.00 97.88 176 VAL A O 1
ATOM 1275 N N . GLY A 1 177 ? 9.826 -5.845 12.486 1.00 97.75 177 GLY A N 1
ATOM 1276 C CA . GLY A 1 177 ? 10.798 -4.795 12.780 1.00 97.75 177 GLY A CA 1
ATOM 1277 C C . GLY A 1 177 ? 12.114 -4.987 12.027 1.00 97.75 177 GLY A C 1
ATOM 1278 O O . GLY A 1 177 ? 12.574 -4.059 11.369 1.00 97.75 177 GLY A O 1
ATOM 1279 N N . CYS A 1 178 ? 12.684 -6.193 12.050 1.00 97.88 178 CYS A N 1
ATOM 1280 C CA . CYS A 1 178 ? 13.884 -6.549 11.294 1.00 97.88 178 CYS A CA 1
ATOM 1281 C C . CYS A 1 178 ? 13.684 -6.334 9.793 1.00 97.88 178 CYS A C 1
ATOM 1283 O O . CYS A 1 178 ? 14.559 -5.766 9.143 1.00 97.88 178 CYS A O 1
ATOM 1285 N N . TYR A 1 179 ? 12.524 -6.714 9.251 1.00 97.69 179 TYR A N 1
ATOM 1286 C CA . TYR A 1 179 ? 12.200 -6.443 7.853 1.00 97.69 179 TYR A CA 1
ATOM 1287 C C . TYR A 1 179 ? 12.102 -4.940 7.564 1.00 97.69 179 TYR A C 1
ATOM 1289 O O . TYR A 1 179 ? 12.680 -4.466 6.592 1.00 97.69 179 TYR A O 1
ATOM 1297 N N . GLY A 1 180 ? 11.453 -4.164 8.437 1.00 97.75 180 GLY A N 1
ATOM 1298 C CA . GLY A 1 180 ? 11.400 -2.705 8.323 1.00 97.75 180 GLY A CA 1
ATOM 1299 C C . GLY A 1 180 ? 12.788 -2.050 8.322 1.00 97.75 180 GLY A C 1
ATOM 1300 O O . GLY A 1 180 ? 13.050 -1.177 7.497 1.00 97.75 180 GLY A O 1
ATOM 1301 N N . VAL A 1 181 ? 13.700 -2.509 9.189 1.00 98.06 181 VAL A N 1
ATOM 1302 C CA . VAL A 1 181 ? 15.108 -2.067 9.198 1.00 98.06 181 VAL A CA 1
ATOM 1303 C C . VAL A 1 181 ? 15.818 -2.464 7.904 1.00 98.06 181 VAL A C 1
ATOM 1305 O O . VAL A 1 181 ? 16.509 -1.631 7.319 1.00 98.06 181 VAL A O 1
ATOM 1308 N N . ALA A 1 182 ? 15.624 -3.696 7.427 1.00 97.12 182 ALA A N 1
ATOM 1309 C CA . ALA A 1 182 ? 16.212 -4.169 6.177 1.00 97.12 182 ALA A CA 1
ATOM 1310 C C . ALA A 1 182 ? 15.756 -3.324 4.978 1.00 97.12 182 ALA A C 1
ATOM 1312 O O . ALA A 1 182 ? 16.589 -2.915 4.180 1.00 97.12 182 ALA A O 1
ATOM 1313 N N . LEU A 1 183 ? 14.469 -2.968 4.892 1.00 96.62 183 LEU A N 1
ATOM 1314 C CA . LEU A 1 183 ? 13.944 -2.079 3.848 1.00 96.62 183 LEU A CA 1
ATOM 1315 C C . LEU A 1 183 ? 14.609 -0.697 3.872 1.00 96.62 183 LEU A C 1
ATOM 1317 O O . LEU A 1 183 ? 14.977 -0.170 2.822 1.00 96.62 183 LEU A O 1
ATOM 1321 N N . CYS A 1 184 ? 14.815 -0.123 5.061 1.00 96.94 184 CYS A N 1
ATOM 1322 C CA . CYS A 1 184 ? 15.557 1.128 5.202 1.00 96.94 184 CYS A CA 1
ATOM 1323 C C . CYS A 1 184 ? 17.021 0.967 4.761 1.00 96.94 184 CYS A C 1
ATOM 1325 O O . CYS A 1 184 ? 17.513 1.795 3.997 1.00 96.94 184 CYS A O 1
ATOM 1327 N N . ALA A 1 185 ? 17.703 -0.107 5.167 1.00 96.62 185 ALA A N 1
ATOM 1328 C CA . ALA A 1 185 ? 19.082 -0.373 4.756 1.00 96.62 185 ALA A CA 1
ATOM 1329 C C . ALA A 1 185 ? 19.203 -0.569 3.233 1.00 96.62 185 ALA A C 1
ATOM 1331 O O . ALA A 1 185 ? 20.057 0.043 2.591 1.00 96.62 185 ALA A O 1
ATOM 1332 N N . TRP A 1 186 ? 18.306 -1.350 2.629 1.00 95.44 186 TRP A N 1
ATOM 1333 C CA . TRP A 1 186 ? 18.268 -1.603 1.188 1.00 95.44 186 TRP A CA 1
ATOM 1334 C C . TRP A 1 186 ? 17.873 -0.375 0.369 1.00 95.44 186 TRP A C 1
ATOM 1336 O O . TRP A 1 186 ? 18.293 -0.254 -0.779 1.00 95.44 186 TRP A O 1
ATOM 1346 N N . SER A 1 187 ? 17.137 0.584 0.942 1.00 94.44 187 SER A N 1
ATOM 1347 C CA . SER A 1 187 ? 16.859 1.852 0.250 1.00 94.44 187 SER A CA 1
ATOM 1348 C C . SER A 1 187 ? 18.139 2.626 -0.088 1.00 94.44 187 SER A C 1
ATOM 1350 O O . SER A 1 187 ? 18.197 3.320 -1.102 1.00 94.44 187 SER A O 1
ATOM 1352 N N . VAL A 1 188 ? 19.194 2.449 0.712 1.00 93.88 188 VAL A N 1
ATOM 1353 C CA . VAL A 1 188 ? 20.512 3.051 0.488 1.00 93.88 188 VAL A CA 1
ATOM 1354 C C . VAL A 1 188 ? 21.441 2.069 -0.230 1.00 93.88 188 VAL A C 1
ATOM 1356 O O . VAL A 1 188 ? 22.022 2.408 -1.261 1.00 93.88 188 VAL A O 1
ATOM 1359 N N . GLY A 1 189 ? 21.541 0.836 0.278 1.00 92.56 189 GLY A N 1
ATOM 1360 C CA . GLY A 1 189 ? 22.461 -0.195 -0.215 1.00 92.56 189 GLY A CA 1
ATOM 1361 C C . GLY A 1 189 ? 22.055 -0.869 -1.530 1.00 92.56 189 GLY A C 1
ATOM 1362 O O . GLY A 1 189 ? 22.855 -1.599 -2.111 1.00 92.56 189 GLY A O 1
ATOM 1363 N N . GLY A 1 190 ? 20.834 -0.642 -2.023 1.00 90.38 190 GLY A N 1
ATOM 1364 C CA . GLY A 1 190 ? 20.320 -1.287 -3.230 1.00 90.38 190 GLY A CA 1
ATOM 1365 C C . GLY A 1 190 ? 20.236 -2.805 -3.065 1.00 90.38 190 GLY A C 1
ATOM 1366 O O . GLY A 1 190 ? 19.544 -3.300 -2.181 1.00 90.38 190 GLY A O 1
ATOM 1367 N N . THR A 1 191 ? 20.951 -3.544 -3.914 1.00 90.75 191 THR A N 1
ATOM 1368 C CA . THR A 1 191 ? 20.989 -5.017 -3.900 1.00 90.75 191 THR A CA 1
ATOM 1369 C C . THR A 1 191 ? 21.960 -5.601 -2.872 1.00 90.75 191 THR A C 1
ATOM 1371 O O . THR A 1 191 ? 21.976 -6.819 -2.668 1.00 90.75 191 THR A O 1
ATOM 1374 N N . ALA A 1 192 ? 22.756 -4.766 -2.194 1.00 91.62 192 ALA A N 1
ATOM 1375 C CA . ALA A 1 192 ? 23.621 -5.217 -1.110 1.00 91.62 192 ALA A CA 1
ATOM 1376 C C . ALA A 1 192 ? 22.807 -5.934 -0.019 1.00 91.62 192 ALA A C 1
ATOM 1378 O O . ALA A 1 192 ? 21.660 -5.579 0.264 1.00 91.62 192 ALA A O 1
ATOM 1379 N N . TRP A 1 193 ? 23.402 -6.968 0.583 1.00 91.56 193 TRP A N 1
ATOM 1380 C CA . TRP A 1 193 ? 22.769 -7.789 1.627 1.00 91.56 193 TRP A CA 1
ATOM 1381 C C . TRP A 1 193 ? 21.419 -8.400 1.210 1.00 91.56 193 TRP A C 1
ATOM 1383 O O . TRP A 1 193 ? 20.538 -8.601 2.044 1.00 91.56 193 TRP A O 1
ATOM 1393 N N . GLY A 1 194 ? 21.244 -8.677 -0.087 1.00 89.12 194 GLY A N 1
ATOM 1394 C CA . GLY A 1 194 ? 20.052 -9.338 -0.617 1.00 89.12 194 GLY A CA 1
ATOM 1395 C C . GLY A 1 194 ? 18.843 -8.424 -0.821 1.00 89.12 194 GLY A C 1
ATOM 1396 O O . GLY A 1 194 ? 17.718 -8.924 -0.855 1.00 89.12 194 GLY A O 1
ATOM 1397 N N . GLY A 1 195 ? 19.059 -7.111 -0.943 1.00 89.25 195 GLY A N 1
ATOM 1398 C CA . GLY A 1 195 ? 17.992 -6.150 -1.211 1.00 89.25 195 GLY A CA 1
ATOM 1399 C C . GLY A 1 195 ? 17.357 -6.284 -2.601 1.00 89.25 195 GLY A C 1
ATOM 1400 O O . GLY A 1 195 ? 17.919 -6.923 -3.497 1.00 89.25 195 GLY A O 1
ATOM 1401 N N . PRO A 1 196 ? 16.162 -5.699 -2.800 1.00 87.75 196 PRO A N 1
ATOM 1402 C CA . PRO A 1 196 ? 15.412 -5.834 -4.040 1.00 87.75 196 PRO A CA 1
ATOM 1403 C C . PRO A 1 196 ? 16.127 -5.175 -5.223 1.00 87.75 196 PRO A C 1
ATOM 1405 O O . PRO A 1 196 ? 16.471 -3.993 -5.202 1.00 87.75 196 PRO A O 1
ATOM 1408 N N . ALA A 1 197 ? 16.281 -5.935 -6.305 1.00 84.06 197 ALA A N 1
ATOM 1409 C CA . ALA A 1 197 ? 16.699 -5.404 -7.598 1.00 84.06 197 ALA A CA 1
ATOM 1410 C C . ALA A 1 197 ? 15.539 -4.673 -8.302 1.00 84.06 197 ALA A C 1
ATOM 1412 O O . ALA A 1 197 ? 14.366 -4.969 -8.058 1.00 84.06 197 ALA A O 1
ATOM 1413 N N . GLY A 1 198 ? 15.877 -3.729 -9.189 1.00 79.62 198 GLY A N 1
ATOM 1414 C CA . GLY A 1 198 ? 14.920 -2.930 -9.974 1.00 79.62 198 GLY A CA 1
ATOM 1415 C C . GLY A 1 198 ? 14.646 -1.516 -9.440 1.00 79.62 198 GLY A C 1
ATOM 1416 O O . GLY A 1 198 ? 13.969 -0.740 -10.109 1.00 79.62 198 GLY A O 1
ATOM 1417 N N . PHE A 1 199 ? 15.203 -1.163 -8.275 1.00 83.50 199 PHE A N 1
ATOM 1418 C CA . PHE A 1 199 ? 15.089 0.159 -7.646 1.00 83.50 199 PHE A CA 1
ATOM 1419 C C . PHE A 1 199 ? 16.328 1.013 -7.960 1.00 83.50 199 PHE A C 1
ATOM 1421 O O . PHE A 1 199 ? 17.286 1.079 -7.180 1.00 83.50 199 PHE A O 1
ATOM 1428 N N . THR A 1 200 ? 16.333 1.639 -9.134 1.00 83.31 200 THR A N 1
ATOM 1429 C CA . THR A 1 200 ? 17.489 2.380 -9.660 1.00 83.31 200 THR A CA 1
ATOM 1430 C C . THR A 1 200 ? 17.417 3.880 -9.394 1.00 83.31 200 THR A C 1
ATOM 1432 O O . THR A 1 200 ? 18.465 4.511 -9.288 1.00 83.31 200 THR A O 1
ATOM 1435 N N . THR A 1 201 ? 16.222 4.456 -9.222 1.00 87.00 201 THR A N 1
ATOM 1436 C CA . THR A 1 201 ? 16.057 5.902 -8.978 1.00 87.00 201 THR A CA 1
ATOM 1437 C C . THR A 1 201 ? 15.916 6.238 -7.492 1.00 87.00 201 THR A C 1
ATOM 1439 O O . THR A 1 201 ? 15.512 5.398 -6.677 1.00 87.00 201 THR A O 1
ATOM 1442 N N . ALA A 1 202 ? 16.202 7.491 -7.116 1.00 86.94 202 ALA A N 1
ATOM 1443 C CA . ALA A 1 202 ? 15.999 7.947 -5.739 1.00 86.94 202 ALA A CA 1
ATOM 1444 C C . ALA A 1 202 ? 14.509 7.905 -5.353 1.00 86.94 202 ALA A C 1
ATOM 1446 O O . ALA A 1 202 ? 14.171 7.559 -4.221 1.00 86.94 202 ALA A O 1
ATOM 1447 N N . ALA A 1 203 ? 13.604 8.167 -6.301 1.00 86.00 203 ALA A N 1
ATOM 1448 C CA . ALA A 1 203 ? 12.158 8.074 -6.091 1.00 86.00 203 ALA A CA 1
ATOM 1449 C C . ALA A 1 203 ? 11.682 6.642 -5.767 1.00 86.00 203 ALA A C 1
ATOM 1451 O O . ALA A 1 203 ? 10.867 6.421 -4.868 1.00 86.00 203 ALA A O 1
ATOM 1452 N N . GLN A 1 204 ? 12.237 5.639 -6.448 1.00 88.62 204 GLN A N 1
ATOM 1453 C CA . GLN A 1 204 ? 11.961 4.237 -6.132 1.00 88.62 204 GLN A CA 1
ATOM 1454 C C . GLN A 1 204 ? 12.515 3.865 -4.750 1.00 88.62 204 GLN A C 1
ATOM 1456 O O . GLN A 1 204 ? 11.812 3.286 -3.920 1.00 88.62 204 GLN A O 1
ATOM 1461 N N . ARG A 1 205 ? 13.766 4.242 -4.467 1.00 91.31 205 ARG A N 1
ATOM 1462 C CA . ARG A 1 205 ? 14.437 3.948 -3.192 1.00 91.31 205 ARG A CA 1
ATOM 1463 C C . ARG A 1 205 ? 13.753 4.599 -1.990 1.00 91.31 205 ARG A C 1
ATOM 1465 O O . ARG A 1 205 ? 13.603 3.966 -0.951 1.00 91.31 205 ARG A O 1
ATOM 1472 N N . THR A 1 206 ? 13.262 5.823 -2.129 1.00 93.31 206 THR A N 1
ATOM 1473 C CA . THR A 1 206 ? 12.493 6.510 -1.075 1.00 93.31 206 THR A CA 1
ATOM 1474 C C . THR A 1 206 ? 11.138 5.860 -0.809 1.00 93.31 206 THR A C 1
ATOM 1476 O O . THR A 1 206 ? 10.694 5.849 0.335 1.00 93.31 206 THR A O 1
ATOM 1479 N N . THR A 1 207 ? 10.515 5.229 -1.808 1.00 92.88 207 THR A N 1
ATOM 1480 C CA . THR A 1 207 ? 9.328 4.380 -1.595 1.00 92.88 207 THR A CA 1
ATOM 1481 C C . THR A 1 207 ? 9.664 3.145 -0.755 1.00 92.88 207 THR A C 1
ATOM 1483 O O . THR A 1 207 ? 8.917 2.792 0.163 1.00 92.88 207 THR A O 1
ATOM 1486 N N . LEU A 1 208 ? 10.828 2.532 -0.989 1.00 94.38 208 LEU A N 1
ATOM 1487 C CA . LEU A 1 208 ? 11.326 1.428 -0.163 1.00 94.38 208 LEU A CA 1
ATOM 1488 C C . LEU A 1 208 ? 11.592 1.884 1.285 1.00 94.38 208 LEU A C 1
ATOM 1490 O O . LEU A 1 208 ? 11.141 1.236 2.231 1.00 94.38 208 LEU A O 1
ATOM 1494 N N . ALA A 1 209 ? 12.234 3.045 1.457 1.00 96.19 209 ALA A N 1
ATOM 1495 C CA . ALA A 1 209 ? 12.471 3.654 2.767 1.00 96.19 209 ALA A CA 1
ATOM 1496 C C . ALA A 1 209 ? 11.160 3.974 3.503 1.00 96.19 209 ALA A C 1
ATOM 1498 O O . ALA A 1 209 ? 11.001 3.621 4.671 1.00 96.19 209 ALA A O 1
ATOM 1499 N N . ALA A 1 210 ? 10.190 4.589 2.817 1.00 96.94 210 ALA A N 1
ATOM 1500 C CA . ALA A 1 210 ? 8.877 4.896 3.376 1.00 96.94 210 ALA A CA 1
ATOM 1501 C C . ALA A 1 210 ? 8.167 3.622 3.853 1.00 96.94 210 ALA A C 1
ATOM 1503 O O . ALA A 1 210 ? 7.614 3.601 4.951 1.00 96.94 210 ALA A O 1
ATOM 1504 N N . THR A 1 211 ? 8.247 2.535 3.081 1.00 97.00 211 THR A N 1
ATOM 1505 C CA . THR A 1 211 ? 7.708 1.224 3.477 1.00 97.00 211 THR A CA 1
ATOM 1506 C C . THR A 1 211 ? 8.339 0.723 4.781 1.00 97.00 211 THR A C 1
ATOM 1508 O O . THR A 1 211 ? 7.621 0.306 5.697 1.00 97.00 211 THR A O 1
ATOM 1511 N N . GLY A 1 212 ? 9.669 0.807 4.900 1.00 97.31 212 GLY A N 1
ATOM 1512 C CA . GLY A 1 212 ? 10.400 0.435 6.114 1.00 97.31 212 GLY A CA 1
ATOM 1513 C C . GLY A 1 212 ? 9.997 1.276 7.327 1.00 97.31 212 GLY A C 1
ATOM 1514 O O . GLY A 1 212 ? 9.632 0.731 8.370 1.00 97.31 212 GLY A O 1
ATOM 1515 N N . VAL A 1 213 ? 9.956 2.602 7.172 1.00 97.81 213 VAL A N 1
ATOM 1516 C CA . VAL A 1 213 ? 9.558 3.541 8.235 1.00 97.81 213 VAL A CA 1
ATOM 1517 C C . VAL A 1 213 ? 8.123 3.295 8.700 1.00 97.81 213 VAL A C 1
ATOM 1519 O O . VAL A 1 213 ? 7.883 3.190 9.902 1.00 97.81 213 VAL A O 1
ATOM 1522 N N . LEU A 1 214 ? 7.164 3.155 7.780 1.00 97.56 214 LEU A N 1
ATOM 1523 C CA . LEU A 1 214 ? 5.761 2.893 8.121 1.00 97.56 214 LEU A CA 1
ATOM 1524 C C . LEU A 1 214 ? 5.592 1.570 8.877 1.00 97.56 214 LEU A C 1
ATOM 1526 O O . LEU A 1 214 ? 4.831 1.499 9.845 1.00 97.56 214 LEU A O 1
ATOM 1530 N N . THR A 1 215 ? 6.343 0.544 8.474 1.00 96.81 215 THR A N 1
ATOM 1531 C CA . THR A 1 215 ? 6.376 -0.759 9.149 1.00 96.81 215 THR A CA 1
ATOM 1532 C C . THR A 1 215 ? 6.892 -0.625 10.586 1.00 96.81 215 THR A C 1
ATOM 1534 O O . THR A 1 215 ? 6.251 -1.101 11.526 1.00 96.81 215 THR A O 1
ATOM 1537 N N . LEU A 1 216 ? 8.006 0.089 10.782 1.00 96.81 216 LEU A N 1
ATOM 1538 C CA . LEU A 1 216 ? 8.605 0.325 12.101 1.00 96.81 216 LEU A CA 1
ATOM 1539 C C . LEU A 1 216 ? 7.691 1.144 13.017 1.00 96.81 216 LEU A C 1
ATOM 1541 O O . LEU A 1 216 ? 7.472 0.772 14.172 1.00 96.81 216 LEU A O 1
ATOM 1545 N N . VAL A 1 217 ? 7.104 2.224 12.496 1.00 95.19 217 VAL A N 1
ATOM 1546 C CA . VAL A 1 217 ? 6.122 3.044 13.221 1.00 95.19 217 VAL A CA 1
ATOM 1547 C C . VAL A 1 217 ? 4.934 2.188 13.668 1.00 95.19 217 VAL A C 1
ATOM 1549 O O . VAL A 1 217 ? 4.496 2.301 14.814 1.00 95.19 217 VAL A O 1
ATOM 1552 N N . GLY A 1 218 ? 4.462 1.286 12.804 1.00 93.44 218 GLY A N 1
ATOM 1553 C CA . GLY A 1 218 ? 3.439 0.292 13.118 1.00 93.44 218 GLY A CA 1
ATOM 1554 C C . GLY A 1 218 ? 3.787 -0.575 14.316 1.00 93.44 218 GLY A C 1
ATOM 1555 O O . GLY A 1 218 ? 3.045 -0.607 15.299 1.00 93.44 218 GLY A O 1
ATOM 1556 N N . VAL A 1 219 ? 4.934 -1.252 14.242 1.00 93.88 219 VAL A N 1
ATOM 1557 C CA . VAL A 1 219 ? 5.432 -2.136 15.306 1.00 93.88 219 VAL A CA 1
ATOM 1558 C C . VAL A 1 219 ? 5.529 -1.392 16.635 1.00 93.88 219 VAL A C 1
ATOM 1560 O O . VAL A 1 219 ? 5.062 -1.890 17.662 1.00 93.88 219 VAL A O 1
ATOM 1563 N N . ILE A 1 220 ? 6.069 -0.173 16.631 1.00 92.81 220 ILE A N 1
ATOM 1564 C CA . ILE A 1 220 ? 6.193 0.620 17.854 1.00 92.81 220 ILE A CA 1
ATOM 1565 C C . ILE A 1 220 ? 4.806 1.000 18.396 1.00 92.81 220 ILE A C 1
ATOM 1567 O O . ILE A 1 220 ? 4.541 0.810 19.587 1.00 92.81 220 ILE A O 1
ATOM 1571 N N . ALA A 1 221 ? 3.892 1.472 17.543 1.00 92.25 221 ALA A N 1
ATOM 1572 C CA . ALA A 1 221 ? 2.549 1.906 17.941 1.00 92.25 221 ALA A CA 1
ATOM 1573 C C . ALA A 1 221 ? 1.670 0.768 18.502 1.00 92.25 221 ALA A C 1
ATOM 1575 O O . ALA A 1 221 ? 0.781 1.014 19.332 1.00 92.25 221 ALA A O 1
ATOM 1576 N N . VAL A 1 222 ? 1.933 -0.481 18.100 1.00 90.94 222 VAL A N 1
ATOM 1577 C CA . VAL A 1 222 ? 1.244 -1.675 18.618 1.00 90.94 222 VAL A CA 1
ATOM 1578 C C . VAL A 1 222 ? 1.493 -1.858 20.124 1.00 90.94 222 VAL A C 1
ATOM 1580 O O . VAL A 1 222 ? 0.541 -2.099 20.872 1.00 90.94 222 VAL A O 1
ATOM 1583 N N . PHE A 1 223 ? 2.723 -1.647 20.611 1.00 88.62 223 PHE A N 1
ATOM 1584 C CA . PHE A 1 223 ? 3.073 -1.877 22.026 1.00 88.62 223 PHE A CA 1
ATOM 1585 C C . PHE A 1 223 ? 3.224 -0.615 22.872 1.00 88.62 223 PHE A C 1
ATOM 1587 O O . PHE A 1 223 ? 3.039 -0.672 24.089 1.00 88.62 223 PHE A O 1
ATOM 1594 N N . ARG A 1 224 ? 3.630 0.508 22.276 1.00 83.94 224 ARG A N 1
ATOM 1595 C CA . ARG A 1 224 ? 3.931 1.747 23.002 1.00 83.94 224 ARG A CA 1
ATOM 1596 C C . ARG A 1 224 ? 2.745 2.711 22.870 1.00 83.94 224 ARG A C 1
ATOM 1598 O O . ARG A 1 224 ? 2.474 3.193 21.772 1.00 83.94 224 ARG A O 1
ATOM 1605 N N . PRO A 1 225 ? 2.059 3.060 23.972 1.00 71.94 225 PRO A N 1
ATOM 1606 C CA . PRO A 1 225 ? 0.991 4.059 23.958 1.00 71.94 225 PRO A CA 1
ATOM 1607 C C . PRO A 1 225 ? 1.509 5.509 23.891 1.00 71.94 225 PRO A C 1
ATOM 1609 O O . PRO A 1 225 ? 0.736 6.429 24.118 1.00 71.94 225 PRO A O 1
ATOM 1612 N N . TRP A 1 226 ? 2.792 5.730 23.576 1.00 72.81 226 TRP A N 1
ATOM 1613 C CA . TRP A 1 226 ? 3.419 7.060 23.506 1.00 72.81 226 TRP A CA 1
ATOM 1614 C C . TRP A 1 226 ? 2.744 8.019 22.510 1.00 72.81 226 TRP A C 1
ATOM 1616 O O . TRP A 1 226 ? 2.838 9.233 22.639 1.00 72.81 226 TRP A O 1
ATOM 1626 N N . ILE A 1 227 ? 2.013 7.462 21.543 1.00 72.94 227 ILE A N 1
ATOM 1627 C CA . ILE A 1 227 ? 1.123 8.179 20.648 1.00 72.94 227 ILE A CA 1
ATOM 1628 C C . ILE A 1 227 ? -0.269 8.012 21.250 1.00 72.94 227 ILE A C 1
ATOM 1630 O O . ILE A 1 227 ? -0.795 6.898 21.318 1.00 72.94 227 ILE A O 1
ATOM 1634 N N . ALA A 1 228 ? -0.863 9.112 21.702 1.00 76.06 228 ALA A N 1
ATOM 1635 C CA . ALA A 1 228 ? -2.174 9.088 22.330 1.00 76.06 228 ALA A CA 1
ATOM 1636 C C . ALA A 1 228 ? -3.317 9.138 21.298 1.00 76.06 228 ALA A C 1
ATOM 1638 O O . ALA A 1 228 ? -3.221 9.730 20.218 1.00 76.06 228 ALA A O 1
ATOM 1639 N N . GLY A 1 229 ? -4.449 8.530 21.663 1.00 82.50 229 GLY A N 1
ATOM 1640 C CA . GLY A 1 229 ? -5.727 8.700 20.975 1.00 82.50 229 GLY A CA 1
ATOM 1641 C C . GLY A 1 229 ? -5.734 8.271 19.503 1.00 82.50 229 GLY A C 1
ATOM 1642 O O . GLY A 1 229 ? -5.356 7.154 19.148 1.00 82.50 229 GLY A O 1
ATOM 1643 N N . ARG A 1 230 ? -6.236 9.156 18.633 1.00 85.69 230 ARG A N 1
ATOM 1644 C CA . ARG A 1 230 ? -6.513 8.857 17.214 1.00 85.69 230 ARG A CA 1
ATOM 1645 C C . ARG A 1 230 ? -5.256 8.594 16.385 1.00 85.69 230 ARG A C 1
ATOM 1647 O O . ARG A 1 230 ? -5.310 7.829 15.431 1.00 85.69 230 ARG A O 1
ATOM 1654 N N . TRP A 1 231 ? -4.131 9.199 16.754 1.00 89.06 231 TRP A N 1
ATOM 1655 C CA . TRP A 1 231 ? -2.880 9.057 16.010 1.00 89.06 231 TRP A CA 1
ATOM 1656 C C . TRP A 1 231 ? -2.288 7.661 16.157 1.00 89.06 231 TRP A C 1
ATOM 1658 O O . TRP A 1 231 ? -1.712 7.131 15.212 1.00 89.06 231 TRP A O 1
ATOM 1668 N N . ARG A 1 232 ? -2.530 7.012 17.301 1.00 91.56 232 ARG A N 1
ATOM 1669 C CA . ARG A 1 232 ? -2.156 5.615 17.505 1.00 91.56 232 ARG A CA 1
ATOM 1670 C C . ARG A 1 232 ? -2.911 4.701 16.561 1.00 91.56 232 ARG A C 1
ATOM 1672 O O . ARG A 1 232 ? -2.318 3.817 15.960 1.00 91.56 232 ARG A O 1
ATOM 1679 N N . LEU A 1 233 ? -4.218 4.928 16.439 1.00 92.06 233 LEU A N 1
ATOM 1680 C CA . LEU A 1 233 ? -5.068 4.162 15.539 1.00 92.06 233 LEU A CA 1
ATOM 1681 C C . LEU A 1 233 ? -4.573 4.277 14.098 1.00 92.06 233 LEU A C 1
ATOM 1683 O O . LEU A 1 233 ? -4.449 3.257 13.434 1.00 92.06 233 LEU A O 1
ATOM 1687 N N . VAL A 1 234 ? -4.225 5.486 13.651 1.00 94.00 234 VAL A N 1
ATOM 1688 C CA . VAL A 1 234 ? -3.657 5.714 12.313 1.00 94.00 234 VAL A CA 1
ATOM 1689 C C . VAL A 1 234 ? -2.321 4.983 12.141 1.00 94.00 234 VAL A C 1
ATOM 1691 O O . VAL A 1 234 ? -2.147 4.271 11.157 1.00 94.00 234 VAL A O 1
ATOM 1694 N N . ALA A 1 235 ? -1.403 5.098 13.104 1.00 94.88 235 ALA A N 1
ATOM 1695 C CA . ALA A 1 235 ? -0.097 4.441 13.042 1.00 94.88 235 ALA A CA 1
ATOM 1696 C C . ALA A 1 235 ? -0.210 2.906 13.003 1.00 94.88 235 ALA A C 1
ATOM 1698 O O . ALA A 1 235 ? 0.422 2.260 12.172 1.00 94.88 235 ALA A O 1
ATOM 1699 N N . VAL A 1 236 ? -1.058 2.321 13.857 1.00 94.94 236 VAL A N 1
ATOM 1700 C CA . VAL A 1 236 ? -1.321 0.874 13.869 1.00 94.94 236 VAL A CA 1
ATOM 1701 C C . VAL A 1 236 ? -2.007 0.435 12.573 1.00 94.94 236 VAL A C 1
ATOM 1703 O O . VAL A 1 236 ? -1.634 -0.588 12.006 1.00 94.94 236 VAL A O 1
ATOM 1706 N N . TRP A 1 237 ? -2.975 1.205 12.072 1.00 96.25 237 TRP A N 1
ATOM 1707 C CA . TRP A 1 237 ? -3.687 0.921 10.823 1.00 96.25 237 TRP A CA 1
ATOM 1708 C C . TRP A 1 237 ? -2.747 0.866 9.614 1.00 96.25 237 TRP A C 1
ATOM 1710 O O . TRP A 1 237 ? -2.722 -0.127 8.884 1.00 96.25 237 TRP A O 1
ATOM 1720 N N . ILE A 1 238 ? -1.944 1.915 9.421 1.00 97.06 238 ILE A N 1
ATOM 1721 C CA . ILE A 1 238 ? -1.000 1.986 8.301 1.00 97.06 238 ILE A CA 1
ATOM 1722 C C . ILE A 1 238 ? 0.089 0.929 8.480 1.00 97.06 238 ILE A C 1
ATOM 1724 O O . ILE A 1 238 ? 0.365 0.163 7.568 1.00 97.06 238 ILE A O 1
ATOM 1728 N N . GLY A 1 239 ? 0.675 0.827 9.669 1.00 96.00 239 GLY A N 1
ATOM 1729 C CA . GLY A 1 239 ? 1.771 -0.102 9.904 1.00 96.00 239 GLY A CA 1
ATOM 1730 C C . GLY A 1 239 ? 1.386 -1.571 9.732 1.00 96.00 239 GLY A C 1
ATOM 1731 O O . GLY A 1 239 ? 2.129 -2.325 9.110 1.00 96.00 239 GLY A O 1
ATOM 1732 N N . THR A 1 240 ? 0.211 -1.981 10.224 1.00 95.50 240 THR A N 1
ATOM 1733 C CA . THR A 1 240 ? -0.274 -3.362 10.039 1.00 95.50 240 THR A CA 1
ATOM 1734 C C . THR A 1 240 ? -0.560 -3.671 8.572 1.00 95.50 240 THR A C 1
ATOM 1736 O O . THR A 1 240 ? -0.096 -4.697 8.081 1.00 95.50 240 THR A O 1
ATOM 1739 N N . SER A 1 241 ? -1.232 -2.771 7.847 1.00 97.94 241 SER A N 1
ATOM 1740 C CA . SER A 1 241 ? -1.488 -2.952 6.408 1.00 97.94 241 SER A CA 1
ATOM 1741 C C . SER A 1 241 ? -0.212 -3.030 5.580 1.00 97.94 241 SER A C 1
ATOM 1743 O O . SER A 1 241 ? -0.051 -3.961 4.789 1.00 97.94 241 SER A O 1
ATOM 1745 N N . VAL A 1 242 ? 0.731 -2.114 5.805 1.00 98.06 242 VAL A N 1
ATOM 1746 C CA . VAL A 1 242 ? 2.018 -2.105 5.101 1.00 98.06 242 VAL A CA 1
ATOM 1747 C C . VAL A 1 242 ? 2.830 -3.358 5.429 1.00 98.06 242 VAL A C 1
ATOM 1749 O O . VAL A 1 242 ? 3.328 -4.002 4.513 1.00 98.06 242 VAL A O 1
ATOM 1752 N N . SER A 1 243 ? 2.913 -3.769 6.700 1.00 96.19 243 SER A N 1
ATOM 1753 C CA . SER A 1 243 ? 3.703 -4.949 7.091 1.00 96.19 243 SER A CA 1
ATOM 1754 C C . SER A 1 243 ? 3.250 -6.246 6.412 1.00 96.19 243 SER A C 1
ATOM 1756 O O . SER A 1 243 ? 4.080 -7.102 6.114 1.00 96.19 243 SER A O 1
ATOM 1758 N N . VAL A 1 244 ? 1.948 -6.385 6.136 1.00 97.69 244 VAL A N 1
ATOM 1759 C CA . VAL A 1 244 ? 1.398 -7.572 5.472 1.00 97.69 244 VAL A CA 1
ATOM 1760 C C . VAL A 1 244 ? 1.589 -7.517 3.961 1.00 97.69 244 VAL A C 1
ATOM 1762 O O . VAL A 1 244 ? 1.893 -8.538 3.349 1.00 97.69 244 VAL A O 1
ATOM 1765 N N . LEU A 1 245 ? 1.412 -6.344 3.348 1.00 97.12 245 LEU A N 1
ATOM 1766 C CA . LEU A 1 245 ? 1.381 -6.221 1.888 1.00 97.12 245 LEU A CA 1
ATOM 1767 C C . LEU A 1 245 ? 2.729 -5.871 1.253 1.00 97.12 245 LEU A C 1
ATOM 1769 O O . LEU A 1 245 ? 2.919 -6.156 0.070 1.00 97.12 245 LEU A O 1
ATOM 1773 N N . ALA A 1 246 ? 3.679 -5.321 2.011 1.00 93.25 246 ALA A N 1
ATOM 1774 C CA . ALA A 1 246 ? 4.997 -4.950 1.500 1.00 93.25 246 ALA A CA 1
ATOM 1775 C C . ALA A 1 246 ? 5.761 -6.156 0.937 1.00 93.25 246 ALA A C 1
ATOM 1777 O O . ALA A 1 246 ? 6.241 -6.105 -0.191 1.00 93.25 246 ALA A O 1
ATOM 1778 N N . GLY A 1 247 ? 5.831 -7.257 1.693 1.00 90.69 247 GLY A N 1
ATOM 1779 C CA . GLY A 1 247 ? 6.557 -8.464 1.292 1.00 90.69 247 GLY A CA 1
ATOM 1780 C C . GLY A 1 247 ? 6.092 -9.037 -0.055 1.00 90.69 247 GLY A C 1
ATOM 1781 O O . GLY A 1 247 ? 6.896 -9.092 -0.989 1.00 90.69 247 GLY A O 1
ATOM 1782 N N . PRO A 1 248 ? 4.804 -9.408 -0.198 1.00 91.12 248 PRO A N 1
ATOM 1783 C CA . PRO A 1 248 ? 4.256 -9.906 -1.458 1.00 91.12 248 PRO A CA 1
ATOM 1784 C C . PRO A 1 248 ? 4.453 -8.925 -2.618 1.00 91.12 248 PRO A C 1
ATOM 1786 O O . PRO A 1 248 ? 4.824 -9.335 -3.714 1.00 91.12 248 PRO A O 1
ATOM 1789 N N . THR A 1 249 ? 4.276 -7.624 -2.367 1.00 89.31 249 THR A N 1
ATOM 1790 C CA . THR A 1 249 ? 4.469 -6.585 -3.387 1.00 89.31 249 THR A CA 1
ATOM 1791 C C . THR A 1 249 ? 5.921 -6.533 -3.862 1.00 89.31 249 THR A C 1
ATOM 1793 O O . THR A 1 249 ? 6.171 -6.530 -5.063 1.00 89.31 249 THR A O 1
ATOM 1796 N N . HIS A 1 250 ? 6.901 -6.558 -2.956 1.00 88.56 250 HIS A N 1
ATOM 1797 C CA . HIS A 1 250 ? 8.316 -6.553 -3.335 1.00 88.56 250 HIS A CA 1
ATOM 1798 C C . HIS A 1 250 ? 8.739 -7.830 -4.060 1.00 88.56 250 HIS A C 1
ATOM 1800 O O . HIS A 1 250 ? 9.521 -7.747 -5.000 1.00 88.56 250 HIS A O 1
ATOM 1806 N N . VAL A 1 251 ? 8.213 -8.992 -3.667 1.00 87.69 251 VAL A N 1
ATOM 1807 C CA . VAL A 1 251 ? 8.455 -10.259 -4.376 1.00 87.69 251 VAL A CA 1
ATOM 1808 C C . VAL A 1 251 ? 7.949 -10.181 -5.817 1.00 87.69 251 VAL A C 1
ATOM 1810 O O . VAL A 1 251 ? 8.686 -10.529 -6.736 1.00 87.69 251 VAL A O 1
ATOM 1813 N N . LEU A 1 252 ? 6.735 -9.664 -6.025 1.00 83.12 252 LEU A N 1
ATOM 1814 C CA . LEU A 1 252 ? 6.144 -9.517 -7.359 1.00 83.12 252 LEU A CA 1
ATOM 1815 C C . LEU A 1 252 ? 6.871 -8.476 -8.223 1.00 83.12 252 LEU A C 1
ATOM 1817 O O . LEU A 1 252 ? 6.987 -8.656 -9.434 1.00 83.12 252 LEU A O 1
ATOM 1821 N N . LEU A 1 253 ? 7.356 -7.390 -7.615 1.00 79.31 253 LEU A N 1
ATOM 1822 C CA . LEU A 1 253 ? 8.007 -6.291 -8.333 1.00 79.31 253 LEU A CA 1
ATOM 1823 C C . LEU A 1 253 ? 9.517 -6.489 -8.537 1.00 79.31 253 LEU A C 1
ATOM 1825 O O . LEU A 1 253 ? 10.099 -5.821 -9.391 1.00 79.31 253 LEU A O 1
ATOM 1829 N N . SER A 1 254 ? 10.177 -7.370 -7.779 1.00 77.50 254 SER A N 1
ATOM 1830 C CA . SER A 1 254 ? 11.633 -7.520 -7.866 1.00 77.50 254 SER A CA 1
ATOM 1831 C C . SER A 1 254 ? 12.049 -8.314 -9.101 1.00 77.50 254 SER A C 1
ATOM 1833 O O . SER A 1 254 ? 11.606 -9.443 -9.296 1.00 77.50 254 SER A O 1
ATOM 1835 N N . ASN A 1 255 ? 12.922 -7.713 -9.919 1.00 74.06 255 ASN A N 1
ATOM 1836 C CA . ASN A 1 255 ? 13.626 -8.338 -11.045 1.00 74.06 255 ASN A CA 1
ATOM 1837 C C . ASN A 1 255 ? 12.785 -9.355 -11.838 1.00 74.06 255 ASN A C 1
ATOM 1839 O O . ASN A 1 255 ? 13.091 -10.543 -11.868 1.00 74.06 255 ASN A O 1
ATOM 1843 N N . LYS A 1 256 ? 11.696 -8.898 -12.460 1.00 75.94 256 LYS A N 1
ATOM 1844 C CA . LYS A 1 256 ? 10.806 -9.764 -13.249 1.00 75.94 256 LYS A CA 1
ATOM 1845 C C . LYS A 1 256 ? 10.190 -10.928 -12.450 1.00 75.94 256 LYS A C 1
ATOM 1847 O O . LYS A 1 256 ? 10.016 -12.016 -12.987 1.00 75.94 256 LYS A O 1
ATOM 1852 N N . ALA A 1 257 ? 9.852 -10.680 -11.182 1.00 74.56 257 ALA A N 1
ATOM 1853 C CA . ALA A 1 257 ? 9.365 -11.669 -10.216 1.00 74.56 257 ALA A CA 1
ATOM 1854 C C . ALA A 1 257 ? 10.369 -12.801 -9.910 1.00 74.56 257 ALA A C 1
ATOM 1856 O O . ALA A 1 257 ? 9.975 -13.917 -9.579 1.00 74.56 257 AL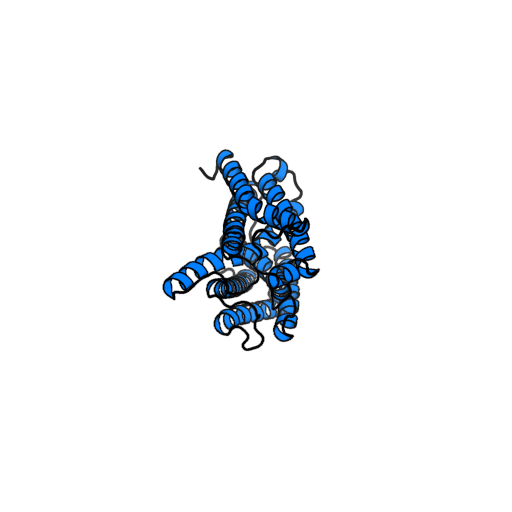A A O 1
ATOM 1857 N N . GLN A 1 258 ? 11.669 -12.505 -9.989 1.00 82.50 258 GLN A N 1
ATOM 1858 C CA . GLN A 1 258 ? 12.762 -13.398 -9.588 1.00 82.50 258 GLN A CA 1
ATOM 1859 C C . GLN A 1 258 ? 13.503 -12.791 -8.386 1.00 82.50 258 GLN A C 1
ATOM 1861 O O . GLN A 1 258 ? 14.618 -12.275 -8.534 1.00 82.50 258 GLN A O 1
ATOM 1866 N N . PRO A 1 259 ? 12.875 -12.765 -7.192 1.00 87.19 259 PRO A N 1
ATOM 1867 C CA . PRO A 1 259 ? 13.509 -12.220 -6.002 1.00 87.19 259 PRO A CA 1
ATOM 1868 C C . PRO A 1 259 ? 14.694 -13.091 -5.571 1.00 87.19 259 PRO A C 1
ATOM 1870 O O . PRO A 1 259 ? 14.640 -14.320 -5.619 1.00 87.19 259 PRO A O 1
ATOM 1873 N N . GLY A 1 260 ? 15.748 -12.454 -5.059 1.00 90.56 260 GLY A N 1
ATOM 1874 C CA . GLY A 1 260 ? 16.810 -13.178 -4.366 1.00 90.56 260 GLY A CA 1
ATOM 1875 C C . GLY A 1 260 ? 16.273 -13.913 -3.124 1.00 90.56 260 GLY A C 1
ATOM 1876 O O . GLY A 1 260 ? 15.283 -13.475 -2.527 1.00 90.56 260 GLY A O 1
ATOM 1877 N N . PRO A 1 261 ? 16.932 -14.999 -2.678 1.00 92.94 261 PRO A N 1
ATOM 1878 C CA . PRO A 1 261 ? 16.434 -15.843 -1.587 1.00 92.94 261 PRO A CA 1
ATOM 1879 C C . PRO A 1 261 ? 16.248 -15.072 -0.272 1.00 92.94 261 PRO A C 1
ATOM 1881 O O . PRO A 1 261 ? 15.273 -15.293 0.442 1.00 92.94 261 PRO A O 1
ATOM 1884 N N . VAL A 1 262 ? 17.136 -14.116 0.021 1.00 94.25 262 VAL A N 1
ATOM 1885 C CA . VAL A 1 262 ? 17.051 -13.265 1.220 1.00 94.25 262 VAL A CA 1
ATOM 1886 C C . VAL A 1 262 ? 15.779 -12.414 1.207 1.00 94.25 262 VAL A C 1
ATOM 1888 O O . VAL A 1 262 ? 15.043 -12.390 2.198 1.00 94.25 262 VAL A O 1
ATOM 1891 N N . LEU A 1 263 ? 15.485 -11.749 0.085 1.00 93.62 263 LEU A N 1
ATOM 1892 C CA . LEU A 1 263 ? 14.264 -10.960 -0.068 1.00 93.62 263 LEU A CA 1
ATOM 1893 C C . LEU A 1 263 ? 13.028 -11.849 0.061 1.00 93.62 263 LEU A C 1
ATOM 1895 O O . LEU A 1 263 ? 12.108 -11.486 0.784 1.00 93.62 263 LEU A O 1
ATOM 1899 N N . LEU A 1 264 ? 13.013 -13.013 -0.593 1.00 94.25 264 LEU A N 1
ATOM 1900 C CA . LEU A 1 264 ? 11.871 -13.924 -0.562 1.00 94.25 264 LEU A CA 1
ATOM 1901 C C . LEU A 1 264 ? 11.556 -14.402 0.864 1.00 94.25 264 LEU A C 1
ATOM 1903 O O . LEU A 1 264 ? 10.425 -14.249 1.328 1.00 94.25 264 LEU A O 1
ATOM 1907 N N . VAL A 1 265 ? 12.554 -14.933 1.577 1.00 95.81 265 VAL A N 1
ATOM 1908 C CA . VAL A 1 265 ? 12.376 -15.459 2.940 1.00 95.81 265 VAL A CA 1
ATOM 1909 C C . VAL A 1 265 ? 11.941 -14.354 3.898 1.00 95.81 265 VAL A C 1
ATOM 1911 O O . VAL A 1 265 ? 10.972 -14.523 4.640 1.00 95.81 265 VAL A O 1
ATOM 1914 N N . SER A 1 266 ? 12.619 -13.205 3.863 1.00 96.00 266 SER A N 1
ATOM 1915 C CA . SER A 1 266 ? 12.292 -12.080 4.745 1.00 96.00 266 SER A CA 1
ATOM 1916 C C . SER A 1 266 ? 10.910 -11.488 4.447 1.00 96.00 266 SER A C 1
ATOM 1918 O O . SER A 1 266 ? 10.160 -11.213 5.382 1.00 96.00 266 SER A O 1
ATOM 1920 N N . ALA A 1 267 ? 10.528 -11.368 3.171 1.00 95.19 267 ALA A N 1
ATOM 1921 C CA . ALA A 1 267 ? 9.217 -10.886 2.745 1.00 95.19 267 ALA A CA 1
ATOM 1922 C C . ALA A 1 267 ? 8.075 -11.803 3.202 1.00 95.19 267 ALA A C 1
ATOM 1924 O O . ALA A 1 267 ? 7.075 -11.317 3.734 1.00 95.19 267 ALA A O 1
ATOM 1925 N N . VAL A 1 268 ? 8.217 -13.121 3.024 1.00 96.19 268 VAL A N 1
ATOM 1926 C CA . VAL A 1 268 ? 7.206 -14.102 3.452 1.00 96.19 268 VAL A CA 1
ATOM 1927 C C . VAL A 1 268 ? 7.082 -14.115 4.975 1.00 96.19 268 VAL A C 1
ATOM 1929 O O . VAL A 1 268 ? 5.971 -14.028 5.501 1.00 96.19 268 VAL A O 1
ATOM 1932 N N . ALA A 1 269 ? 8.209 -14.154 5.691 1.00 97.38 269 ALA A N 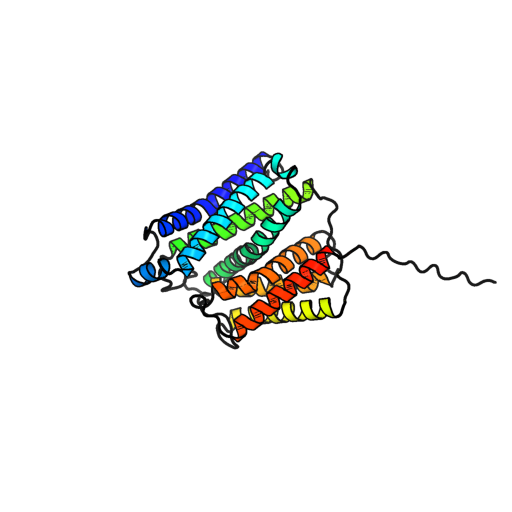1
ATOM 1933 C CA . ALA A 1 269 ? 8.217 -14.128 7.151 1.00 97.38 269 ALA A CA 1
ATOM 1934 C C . ALA A 1 269 ? 7.560 -12.850 7.699 1.00 97.38 269 ALA A C 1
ATOM 1936 O O . ALA A 1 269 ? 6.721 -12.923 8.599 1.00 97.38 269 ALA A O 1
ATOM 1937 N N . ALA A 1 270 ? 7.886 -11.688 7.125 1.00 97.12 270 ALA A N 1
ATOM 1938 C CA . ALA A 1 270 ? 7.299 -10.409 7.510 1.00 97.12 270 ALA A CA 1
ATOM 1939 C C . ALA A 1 270 ? 5.793 -10.348 7.237 1.00 97.12 270 ALA A C 1
ATOM 1941 O O . ALA A 1 270 ? 5.052 -9.874 8.096 1.00 97.12 270 ALA A O 1
ATOM 1942 N N . ALA A 1 271 ? 5.322 -10.874 6.103 1.00 97.44 271 ALA A N 1
ATOM 1943 C CA . ALA A 1 271 ? 3.899 -10.883 5.770 1.00 97.44 271 ALA A CA 1
ATOM 1944 C C . ALA A 1 271 ? 3.082 -11.730 6.760 1.00 97.44 271 ALA A C 1
ATOM 1946 O O . ALA A 1 271 ? 2.051 -11.283 7.273 1.00 97.44 271 ALA A O 1
ATOM 1947 N N . VAL A 1 272 ? 3.574 -12.931 7.088 1.00 97.75 272 VAL A N 1
ATOM 1948 C CA . VAL A 1 272 ? 2.946 -13.823 8.077 1.00 97.75 272 VAL A CA 1
ATOM 1949 C C . VAL A 1 272 ? 2.957 -13.182 9.466 1.00 97.75 272 VAL A C 1
ATOM 1951 O O . VAL A 1 272 ? 1.920 -13.117 10.131 1.00 97.75 272 VAL A O 1
ATOM 1954 N N . ALA A 1 273 ? 4.101 -12.646 9.895 1.00 97.69 273 ALA A N 1
ATOM 1955 C CA . ALA A 1 273 ? 4.232 -11.969 11.180 1.00 97.69 273 ALA A CA 1
ATOM 1956 C C . ALA A 1 273 ? 3.345 -10.709 11.270 1.00 97.69 273 ALA A C 1
ATOM 1958 O O . ALA A 1 273 ? 2.682 -10.483 12.285 1.00 97.69 273 ALA A O 1
ATOM 1959 N N . GLY A 1 274 ? 3.242 -9.928 10.193 1.00 97.19 274 GLY A N 1
ATOM 1960 C CA . GLY A 1 274 ? 2.333 -8.788 10.082 1.00 97.19 274 GLY A CA 1
ATOM 1961 C C . GLY A 1 274 ? 0.867 -9.201 10.227 1.00 97.19 274 GLY A C 1
ATOM 1962 O O . GLY A 1 274 ? 0.095 -8.535 10.925 1.00 97.19 274 GLY A O 1
ATOM 1963 N N . ALA A 1 275 ? 0.474 -10.343 9.654 1.00 97.25 275 ALA A N 1
ATOM 1964 C CA . ALA A 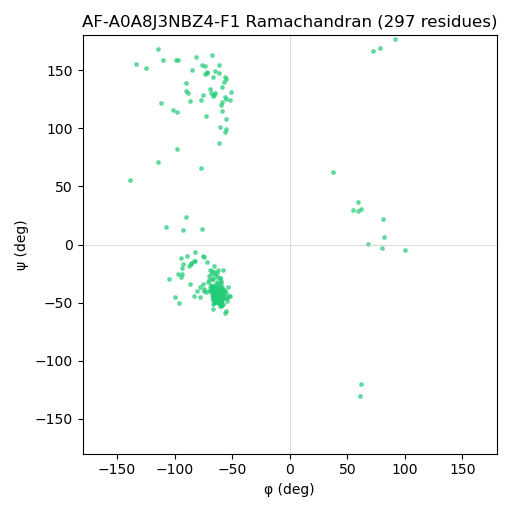1 275 ? -0.884 -10.869 9.780 1.00 97.25 275 ALA A CA 1
ATOM 1965 C C . ALA A 1 275 ? -1.177 -11.322 11.221 1.00 97.25 275 ALA A C 1
ATOM 1967 O O . ALA A 1 275 ? -2.257 -11.052 11.757 1.00 97.25 275 ALA A O 1
ATOM 1968 N N . MET A 1 276 ? -0.194 -11.936 11.890 1.00 97.31 276 MET A N 1
ATOM 1969 C CA . MET A 1 276 ? -0.281 -12.279 13.313 1.00 97.31 276 MET A CA 1
ATOM 1970 C C . MET A 1 276 ? -0.451 -11.031 14.191 1.00 97.31 276 MET A C 1
ATOM 1972 O O . MET A 1 276 ? -1.326 -11.017 15.061 1.00 97.31 276 MET A O 1
ATOM 1976 N N . LEU A 1 277 ? 0.320 -9.966 13.943 1.00 95.56 277 LEU A N 1
ATOM 1977 C CA . LEU A 1 277 ? 0.177 -8.689 14.655 1.00 95.56 277 LEU A CA 1
ATOM 1978 C C . LEU A 1 277 ? -1.180 -8.042 14.392 1.00 95.56 277 LEU A C 1
ATOM 1980 O O . LEU A 1 277 ? -1.825 -7.582 15.330 1.00 95.56 277 LEU A O 1
ATOM 1984 N N . THR A 1 278 ? -1.652 -8.059 13.146 1.00 96.06 278 THR A N 1
ATOM 1985 C CA . THR A 1 278 ? -2.979 -7.546 12.776 1.00 96.06 278 THR A CA 1
ATOM 1986 C C . THR A 1 278 ? -4.070 -8.273 13.561 1.00 96.06 278 THR A C 1
ATOM 1988 O O . THR A 1 278 ? -4.925 -7.643 14.185 1.00 96.06 278 THR A O 1
ATOM 1991 N N . ARG A 1 279 ? -4.002 -9.607 13.635 1.00 96.25 279 ARG A N 1
ATOM 1992 C CA . ARG A 1 279 ? -4.925 -10.418 14.441 1.00 96.25 279 ARG A CA 1
ATOM 1993 C C . ARG A 1 279 ? -4.830 -10.096 15.934 1.00 96.25 279 ARG A C 1
ATOM 1995 O O . ARG A 1 279 ? -5.857 -10.081 16.611 1.00 96.25 279 ARG A O 1
ATOM 2002 N N . ALA A 1 280 ? -3.630 -9.846 16.453 1.00 94.69 280 ALA A N 1
ATOM 2003 C CA . ALA A 1 280 ? -3.433 -9.462 17.848 1.00 94.69 280 ALA A CA 1
ATOM 2004 C C . ALA A 1 280 ? -4.041 -8.081 18.152 1.00 94.69 280 ALA A C 1
ATOM 2006 O O . ALA A 1 280 ? -4.723 -7.930 19.164 1.00 94.69 280 ALA A O 1
ATOM 2007 N N . VAL A 1 281 ? -3.879 -7.109 17.248 1.00 93.69 281 VAL A N 1
ATOM 2008 C CA . VAL A 1 281 ? -4.507 -5.779 17.331 1.00 93.69 281 VAL A CA 1
ATOM 2009 C C . VAL A 1 281 ? -6.029 -5.892 17.351 1.00 93.69 281 VAL A C 1
ATOM 2011 O O . VAL A 1 281 ? -6.666 -5.291 18.211 1.00 93.69 281 VAL A O 1
ATOM 2014 N N . LEU A 1 282 ? -6.617 -6.701 16.464 1.00 92.81 282 LEU A N 1
ATOM 2015 C CA . LEU A 1 282 ? -8.071 -6.908 16.410 1.00 92.81 282 LEU A CA 1
ATOM 2016 C C . LEU A 1 282 ? -8.641 -7.549 17.686 1.00 92.81 282 LEU A C 1
ATOM 2018 O O . LEU A 1 282 ? -9.823 -7.390 17.983 1.00 92.81 282 LEU A O 1
ATOM 2022 N N . ARG A 1 283 ? -7.814 -8.280 18.442 1.00 92.81 283 ARG A N 1
ATOM 2023 C CA . ARG A 1 283 ? -8.191 -8.930 19.707 1.00 92.81 283 ARG A CA 1
ATOM 2024 C C . ARG A 1 283 ? -7.876 -8.087 20.941 1.00 92.81 283 ARG A C 1
ATOM 2026 O O . ARG A 1 283 ? -8.316 -8.448 22.031 1.00 92.81 283 ARG A O 1
ATOM 2033 N N . ALA A 1 284 ? -7.116 -7.004 20.794 1.00 90.19 284 ALA A N 1
ATOM 2034 C CA . ALA A 1 284 ? -6.714 -6.168 21.913 1.00 90.19 284 ALA A CA 1
ATOM 2035 C C . ALA A 1 284 ? -7.940 -5.493 22.546 1.00 90.19 284 ALA A C 1
ATOM 2037 O O . ALA A 1 284 ? -8.768 -4.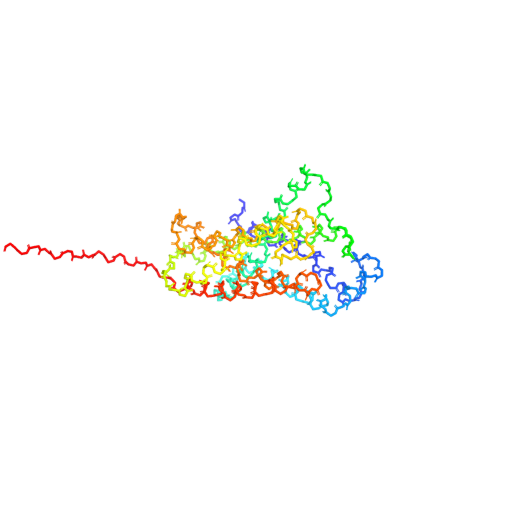885 21.866 1.00 90.19 284 ALA A O 1
ATOM 2038 N N . ARG A 1 285 ? -8.046 -5.603 23.869 1.00 85.06 285 ARG A N 1
ATOM 2039 C CA . ARG A 1 285 ? -9.105 -4.990 24.674 1.00 85.06 285 ARG A CA 1
ATOM 2040 C C . ARG A 1 285 ? -8.524 -3.854 25.521 1.00 85.06 285 ARG A C 1
ATOM 2042 O O . ARG A 1 285 ? -7.310 -3.843 25.753 1.00 85.06 285 ARG A O 1
ATOM 2049 N N . PRO A 1 286 ? -9.352 -2.901 25.983 1.00 81.00 286 PRO A N 1
ATOM 2050 C CA . PRO A 1 286 ? -8.946 -1.998 27.052 1.00 81.00 286 PRO A CA 1
ATOM 2051 C C . PRO A 1 286 ? -8.408 -2.820 28.228 1.00 81.00 286 PRO A C 1
ATOM 2053 O O . PRO A 1 286 ? -9.033 -3.799 28.628 1.00 81.00 286 PRO A O 1
ATOM 2056 N N . GLN A 1 287 ? -7.244 -2.452 28.762 1.00 67.94 287 GLN A N 1
ATOM 2057 C CA . GLN A 1 287 ? -6.811 -3.011 30.035 1.00 67.94 287 GLN A CA 1
ATOM 2058 C C . GLN A 1 287 ? -7.678 -2.376 31.118 1.00 67.94 287 GLN A C 1
ATOM 2060 O O . GLN A 1 287 ? -7.558 -1.176 31.374 1.00 67.94 287 GLN A O 1
ATOM 2065 N N . GLU A 1 288 ? -8.565 -3.162 31.724 1.00 54.38 288 GLU A N 1
ATOM 2066 C CA . GLU A 1 288 ? -9.176 -2.780 32.990 1.00 54.38 288 GLU A CA 1
ATOM 2067 C C . GLU A 1 288 ? -8.032 -2.593 33.985 1.00 54.38 288 GLU A C 1
ATOM 2069 O O . GLU A 1 288 ? -7.284 -3.530 34.276 1.00 54.38 288 GLU A O 1
ATOM 2074 N N . HIS A 1 289 ? -7.839 -1.361 34.458 1.00 50.06 289 HIS A N 1
ATOM 2075 C CA . HIS A 1 289 ? -7.022 -1.149 35.639 1.00 50.06 289 HIS A CA 1
ATOM 2076 C C . HIS A 1 289 ? -7.721 -1.917 36.757 1.00 50.06 289 HIS A C 1
ATOM 2078 O O . HIS A 1 289 ? -8.719 -1.450 37.298 1.00 50.06 289 HIS A O 1
ATOM 2084 N N . ARG A 1 290 ? -7.214 -3.107 37.099 1.00 47.06 290 ARG A N 1
ATOM 2085 C CA . ARG A 1 290 ?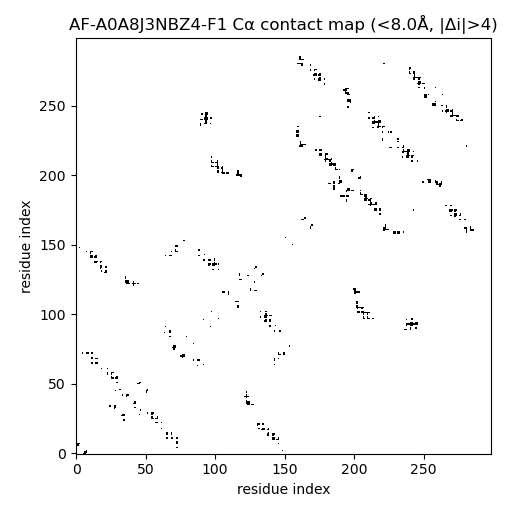 -7.434 -3.674 38.425 1.00 47.06 290 ARG A CA 1
ATOM 2086 C C . ARG A 1 290 ? -6.805 -2.685 39.399 1.00 47.06 290 ARG A C 1
ATOM 2088 O O . ARG A 1 290 ? -5.628 -2.797 39.728 1.00 47.06 290 ARG A O 1
ATOM 2095 N N . THR A 1 291 ? -7.572 -1.687 39.821 1.00 49.09 291 THR A N 1
ATOM 2096 C CA . THR A 1 291 ? -7.376 -1.055 41.118 1.00 49.09 291 THR A CA 1
ATOM 2097 C C . THR A 1 291 ? -7.472 -2.189 42.120 1.00 49.09 291 THR A C 1
ATOM 2099 O O . THR A 1 291 ? -8.561 -2.662 42.438 1.00 49.09 291 THR A O 1
ATOM 2102 N N . ALA A 1 292 ? -6.314 -2.713 42.515 1.00 50.66 292 ALA A N 1
ATOM 2103 C CA . ALA A 1 292 ? -6.211 -3.572 43.669 1.00 50.66 292 ALA A CA 1
ATOM 2104 C C . ALA A 1 292 ? -6.805 -2.775 44.831 1.00 50.66 292 ALA A C 1
ATOM 2106 O O . ALA A 1 292 ? -6.234 -1.774 45.259 1.00 50.6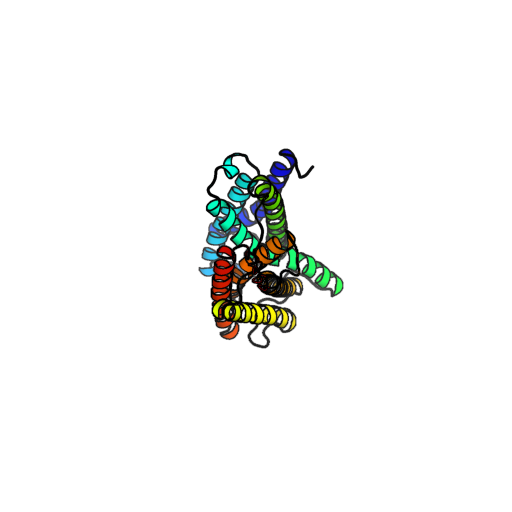6 292 ALA A O 1
ATOM 2107 N N . LEU A 1 293 ? -7.995 -3.179 45.273 1.00 52.47 293 LEU A N 1
ATOM 2108 C CA . LEU A 1 293 ? -8.470 -2.881 46.610 1.00 52.47 293 LEU A CA 1
ATOM 2109 C C . LEU A 1 293 ? -7.388 -3.429 47.538 1.00 52.47 293 LEU A C 1
ATOM 2111 O O . LEU A 1 293 ? -7.283 -4.641 47.726 1.00 52.47 293 LEU A O 1
ATOM 2115 N N . ALA A 1 294 ? -6.510 -2.549 48.014 1.00 55.31 294 ALA A N 1
ATOM 2116 C CA . ALA A 1 294 ? -5.640 -2.883 49.121 1.00 55.31 294 ALA A CA 1
ATOM 2117 C C . ALA A 1 294 ? -6.564 -3.316 50.271 1.00 55.31 294 ALA A C 1
ATOM 2119 O O . ALA A 1 294 ? -7.513 -2.582 50.568 1.00 55.31 294 ALA A O 1
ATOM 2120 N N . PRO A 1 295 ? -6.365 -4.498 50.877 1.00 60.69 295 PRO A N 1
ATOM 2121 C CA . PRO A 1 295 ? -7.108 -4.847 52.072 1.00 60.69 295 PRO A CA 1
ATOM 2122 C C . PRO A 1 295 ? -6.805 -3.777 53.121 1.00 60.69 295 PRO A C 1
ATOM 2124 O O . PRO A 1 295 ? -5.645 -3.502 53.430 1.00 60.69 295 PRO A O 1
ATOM 2127 N N . THR A 1 296 ? -7.856 -3.128 53.613 1.00 59.88 296 THR A N 1
ATOM 2128 C CA . THR A 1 296 ? -7.789 -2.247 54.773 1.00 59.88 296 THR A CA 1
ATOM 2129 C C . THR A 1 296 ? -7.114 -3.028 55.902 1.00 59.88 296 THR A C 1
ATOM 2131 O O . THR A 1 296 ? -7.583 -4.129 56.210 1.00 59.88 296 THR A O 1
ATOM 2134 N N . PRO A 1 297 ? -6.020 -2.531 56.504 1.00 65.94 297 PRO A N 1
ATOM 2135 C CA . PRO A 1 297 ? -5.469 -3.170 57.688 1.00 65.94 297 PRO A CA 1
ATOM 2136 C C . PRO A 1 297 ? -6.560 -3.165 58.762 1.00 65.94 297 PRO A C 1
ATOM 2138 O O . PRO A 1 297 ? -7.092 -2.108 59.104 1.00 65.94 297 PRO A O 1
ATOM 2141 N N . GLN A 1 298 ? -6.952 -4.356 59.220 1.00 66.62 298 GLN A N 1
ATOM 2142 C CA . GLN A 1 298 ? -7.783 -4.473 60.410 1.00 66.62 298 GLN A CA 1
ATOM 2143 C C . GLN A 1 298 ? -6.949 -4.007 61.605 1.00 66.62 298 GLN A C 1
ATOM 2145 O O . GLN A 1 298 ? -5.798 -4.420 61.752 1.00 66.62 298 GLN A O 1
ATOM 2150 N N . VAL A 1 299 ? -7.543 -3.071 62.347 1.00 65.19 299 VAL A N 1
ATOM 2151 C CA . VAL A 1 299 ? -7.044 -2.448 63.581 1.00 65.19 299 VAL A CA 1
ATOM 2152 C C . VAL A 1 299 ? -6.823 -3.496 64.662 1.00 65.19 299 VAL A C 1
ATOM 2154 O O . VAL A 1 299 ? -7.685 -4.397 64.766 1.00 65.19 299 VAL A O 1
#

pLDDT: mean 90.67, std 9.93, range [47.06, 98.38]

Radius of gyration: 21.3 Å; Cα contacts (8 Å, |Δi|>4): 424; chains: 1; bounding box: 49×38×93 Å

Nearest PDB structures (foldseek):
  5c5b-assembly1_A  TM=2.549E-01  e=5.478E+00  Homo sapiens
  4ikx-assembly1_A  TM=1.991E-01  e=5.022E+00  Geobacillus kaustophilus

Foldseek 3Di:
DCLDLVNLVVLLVLLCVLCVVVLVVLVCLLVLHQVQFDDPVLSVLCPDPLNNVVSVVSNVLSVLLSVLSVLLSDPVVLVDDPCSNLVNLLLLLLPQVLLLQLLVVQVVVCVVVDDDQADPPPRGDRVSVCSVSVSSNSNSVSSVSSVVSSCCVNPVPDWFFAQDPDVLLVVLLVLLLVLLVVLLVCLPVPCPPQHFPPQDGSSSSSSSNSLSVLLNLLSCLNHDCPPDTPVSVVSVSSNLSNQQVVLVVSCSPGPVNPGDPSSNVSSVSSNVSSVVSVVSRVVHDPPDPPPPPDPDPDD

Secondary structure (DSSP, 8-state):
-TTSHHHHHHHHHHHHHHHHHHHHHHHHHHTT--TTB-HHHHHHHHHSHHHHHHHHHHHHHHHHHHHHHHHHHSTGGGGS-HHHHHHHHHHHHHHHHHHHHHHHHHHHHHHHH-S-SSPTTSSB-HHHHHHHHHHHHHHHHHHHHHHHHHHHHH-TT--PPPPP--HHHHHHHHHHHHHHHHHHHHHHHTTGGGPPTT--SHHHHHHHHHHHHHHHHHHHHHH-TTS-THHHHHHHHHHHHHHHHHHHHHHHHSGGG---HHHHHHHHHHHHHHHHHHHHHHH----------PPPPP-

Organism: NCBI:txid519421

Mean predicted aligned error: 5.63 Å